Protein AF-X1NN12-F1 (afdb_monomer)

Nearest PDB structures (foldseek):
  4cnz-assembly2_F  TM=5.017E-01  e=9.256E-01  Azospirillum brasilense
  4cnz-assembly2_D  TM=5.147E-01  e=1.661E+00  Azospirillum brasilense
  7o4x-assembly1_A  TM=4.631E-01  e=2.502E+00  Lentilactobacillus hilgardii ATCC 27305
  7obj-assembly1_B  TM=4.602E-01  e=4.490E+00  Synechocystis sp. PCC 6803
  7obj-assembly1_A  TM=4.874E-01  e=8.059E+00  Synechocystis sp. PCC 6803

Secondary structure (DSSP, 8-state):
---EEEE-----S--EEEEE-TTT--EEEEE-STTHHHHHHHHHHHHHHHHHHHHHHHHH-TT-HHHHHHHHH--TT-EEEPPTT-S-SEEEEGGGTEEEE--S---SHHHHHHHHHHHHHSTTGGGGGGEEEEEEEEE--SSS--TT--EEEEEEEESSHHHHHHHHHHHHS-BPPTTT-SSS-B--TTTEESTTS-HHHHHHHHHT--TT-EEE--TTSEEE----SSS-S--EEE-TTS-EEE-S--PPP------

Organism: NCBI:txid412755

Radius of gyration: 28.44 Å; Cα contacts (8 Å, |Δi|>4): 338; chains: 1; bounding box: 86×42×66 Å

Mean predicted aligned error: 17.07 Å

Structure (mmCIF, N/CA/C/O backbone):
data_AF-X1NN12-F1
#
_entry.id   AF-X1NN12-F1
#
loop_
_atom_site.group_PDB
_atom_site.id
_atom_site.type_symbol
_atom_site.label_atom_id
_atom_site.label_alt_id
_atom_site.label_comp_id
_atom_site.label_asym_id
_atom_site.label_entity_id
_atom_site.label_seq_id
_atom_site.pdbx_PDB_ins_code
_atom_site.Cartn_x
_atom_site.Cartn_y
_atom_site.Cartn_z
_atom_site.occupancy
_atom_site.B_iso_or_equiv
_atom_site.auth_seq_id
_atom_site.auth_comp_id
_atom_site.auth_asym_id
_atom_site.auth_atom_id
_atom_site.pdbx_PDB_model_num
ATOM 1 N N . MET A 1 1 ? 10.032 6.389 -15.822 1.00 33.62 1 MET A N 1
ATOM 2 C CA . MET A 1 1 ? 10.208 5.091 -15.128 1.00 33.62 1 MET A CA 1
ATOM 3 C C . MET A 1 1 ? 9.673 5.221 -13.703 1.00 33.62 1 MET A C 1
ATOM 5 O O . MET A 1 1 ? 10.261 5.941 -12.907 1.00 33.62 1 MET A O 1
ATOM 9 N N . VAL A 1 2 ? 8.515 4.620 -13.412 1.00 31.81 2 VAL A N 1
ATOM 10 C CA . VAL A 1 2 ? 7.778 4.825 -12.150 1.00 31.81 2 VAL A CA 1
ATOM 11 C C . VAL A 1 2 ? 8.144 3.738 -11.136 1.00 31.81 2 VAL A C 1
ATOM 13 O O . VAL A 1 2 ? 7.820 2.565 -11.332 1.00 31.81 2 VAL A O 1
ATOM 16 N N . SER A 1 3 ? 8.806 4.129 -10.048 1.00 32.50 3 SER A N 1
ATOM 17 C CA . SER A 1 3 ? 9.039 3.276 -8.874 1.00 32.50 3 SER A CA 1
ATOM 18 C C . SER A 1 3 ? 7.758 3.183 -8.040 1.00 32.50 3 SER A C 1
ATOM 20 O O . SER A 1 3 ? 7.128 4.212 -7.799 1.00 32.50 3 SER A O 1
ATOM 22 N N . ALA A 1 4 ? 7.385 1.981 -7.589 1.00 31.94 4 ALA A N 1
ATOM 23 C CA . ALA A 1 4 ? 6.191 1.742 -6.775 1.00 31.94 4 ALA A CA 1
ATOM 24 C C . ALA A 1 4 ? 6.522 0.918 -5.524 1.00 31.94 4 ALA A C 1
ATOM 26 O O . ALA A 1 4 ? 7.215 -0.092 -5.619 1.00 31.94 4 ALA A O 1
ATOM 27 N N . GLY A 1 5 ? 6.001 1.343 -4.368 1.00 36.94 5 GLY A N 1
ATOM 28 C CA . GLY A 1 5 ? 6.096 0.612 -3.103 1.00 36.94 5 GLY A CA 1
ATOM 29 C C . GLY A 1 5 ? 4.721 0.322 -2.503 1.00 36.94 5 GLY A C 1
ATOM 30 O O . GLY A 1 5 ? 3.791 1.100 -2.713 1.00 36.94 5 GLY A O 1
ATOM 31 N N . TYR A 1 6 ? 4.589 -0.790 -1.775 1.00 34.47 6 TYR A N 1
ATOM 32 C CA . TYR A 1 6 ? 3.365 -1.153 -1.036 1.00 34.47 6 TYR A CA 1
ATOM 33 C C . TYR A 1 6 ? 3.614 -1.132 0.478 1.00 34.47 6 TYR A C 1
ATOM 35 O O . TYR A 1 6 ? 4.759 -1.252 0.885 1.00 34.47 6 TYR A O 1
ATOM 43 N N . MET A 1 7 ? 2.579 -0.973 1.311 1.00 34.44 7 MET A N 1
ATOM 44 C CA . MET A 1 7 ? 2.679 -0.865 2.777 1.00 34.44 7 MET A CA 1
ATOM 45 C C . MET A 1 7 ? 1.623 -1.692 3.556 1.00 34.44 7 MET A C 1
ATOM 47 O O . MET A 1 7 ? 0.436 -1.513 3.290 1.00 34.44 7 MET A O 1
ATOM 51 N N . TYR A 1 8 ? 2.011 -2.559 4.513 1.00 33.53 8 TYR A N 1
ATOM 52 C CA . TYR A 1 8 ? 1.102 -3.334 5.406 1.00 33.53 8 TYR A CA 1
ATOM 53 C C . TYR A 1 8 ? 1.240 -2.930 6.892 1.00 33.53 8 TYR A C 1
ATOM 55 O O . TYR A 1 8 ? 2.363 -2.749 7.350 1.00 33.53 8 TYR A O 1
ATOM 63 N N . TYR A 1 9 ? 0.139 -2.819 7.663 1.00 46.09 9 TYR A N 1
ATOM 64 C CA . TYR A 1 9 ? 0.192 -2.404 9.082 1.00 46.09 9 TYR A CA 1
ATOM 65 C C . TYR A 1 9 ? -0.994 -2.869 9.965 1.00 46.09 9 TYR A C 1
ATOM 67 O O . TYR A 1 9 ? -2.133 -2.933 9.493 1.00 46.09 9 TYR A O 1
ATOM 75 N N . GLN A 1 10 ? -0.741 -3.106 11.266 1.00 32.00 10 GLN A N 1
ATOM 76 C CA . GLN A 1 10 ? -1.744 -3.370 12.316 1.00 32.00 10 GLN A CA 1
ATOM 77 C C . GLN A 1 10 ? -1.362 -2.651 13.643 1.00 32.00 10 GLN A C 1
ATOM 79 O O . GLN A 1 10 ? -0.301 -2.921 14.196 1.00 32.00 10 GLN A O 1
ATOM 84 N N . ASP A 1 11 ? -2.220 -1.735 14.127 1.00 40.38 11 ASP A N 1
ATOM 85 C CA . ASP A 1 11 ? -2.030 -0.860 15.317 1.00 40.38 11 ASP A CA 1
ATOM 86 C C . ASP A 1 11 ? -2.225 -1.626 16.647 1.00 40.38 11 ASP A C 1
ATOM 88 O O . ASP A 1 11 ? -3.145 -2.444 16.754 1.00 40.38 11 ASP A O 1
ATOM 92 N N . LYS A 1 12 ? -1.410 -1.326 17.673 1.00 34.34 12 LYS A N 1
ATOM 93 C CA . LYS A 1 12 ? -1.531 -1.837 19.061 1.00 34.34 12 LYS A CA 1
ATOM 94 C C . LYS A 1 12 ? -1.442 -0.703 20.104 1.00 34.34 12 LYS A C 1
ATOM 96 O O . LYS A 1 12 ? -0.583 -0.716 20.979 1.00 34.34 12 LYS A O 1
ATOM 101 N N . THR A 1 13 ? -2.351 0.266 20.040 1.00 40.88 13 THR A N 1
ATOM 102 C CA . THR A 1 13 ? -2.590 1.260 21.108 1.00 40.88 13 THR A CA 1
ATOM 103 C C . THR A 1 13 ? -4.036 1.155 21.597 1.00 40.88 13 THR A C 1
ATOM 105 O O . THR A 1 13 ? -4.910 0.712 20.850 1.00 40.88 13 THR A O 1
ATOM 108 N N . SER A 1 14 ? -4.319 1.468 22.870 1.00 54.25 14 SER A N 1
ATOM 109 C CA . SER A 1 14 ? -5.686 1.390 23.412 1.00 54.25 14 SER A CA 1
ATOM 110 C C . SER A 1 14 ? -6.540 2.553 22.890 1.00 54.25 14 SER A C 1
ATOM 112 O O . SER A 1 14 ? -6.710 3.590 23.521 1.00 54.25 14 SER A O 1
ATOM 114 N N . ASP A 1 15 ? -7.097 2.364 21.698 1.00 68.19 15 ASP A N 1
ATOM 115 C CA . ASP A 1 15 ? -7.805 3.388 20.922 1.00 68.19 15 ASP A CA 1
ATOM 116 C C . ASP A 1 15 ? -9.181 3.796 21.486 1.00 68.19 15 ASP A C 1
ATOM 118 O O . ASP A 1 15 ? -9.900 4.539 20.823 1.00 68.19 15 ASP A O 1
ATOM 122 N N . LEU A 1 16 ? -9.591 3.321 22.668 1.00 76.75 16 LEU A N 1
ATOM 123 C CA . LEU A 1 16 ? -10.968 3.412 23.171 1.00 76.75 16 LEU A CA 1
ATOM 124 C C . LEU A 1 16 ? -11.112 4.362 24.374 1.00 76.75 16 LEU A C 1
ATOM 126 O O . LEU A 1 16 ? -10.250 4.439 25.244 1.00 76.75 16 LEU A O 1
ATOM 130 N N . THR A 1 17 ? -12.234 5.078 24.437 1.00 85.12 17 THR A N 1
ATOM 131 C CA . THR A 1 17 ? -12.606 6.027 25.494 1.00 85.12 17 THR A CA 1
ATOM 132 C C . THR A 1 17 ? -14.110 5.967 25.767 1.00 85.12 17 THR A C 1
ATOM 134 O O . THR A 1 17 ? -14.897 5.635 24.879 1.00 85.12 17 THR A O 1
ATOM 137 N N . TYR A 1 18 ? -14.521 6.283 26.996 1.00 87.75 18 TYR A N 1
ATOM 138 C CA . TYR A 1 18 ? -15.935 6.353 27.354 1.00 87.75 18 TYR A CA 1
ATOM 139 C C . TYR A 1 18 ? -16.516 7.726 27.018 1.00 87.75 18 TYR A C 1
ATOM 141 O O . TYR A 1 18 ? -15.953 8.756 27.386 1.00 87.75 18 TYR A O 1
ATOM 149 N N . VAL A 1 19 ? -17.669 7.735 26.352 1.00 91.44 19 VAL A N 1
ATOM 150 C CA . VAL A 1 19 ? -18.423 8.945 25.999 1.00 91.44 19 VAL A CA 1
ATOM 151 C C . VAL A 1 19 ? -19.886 8.739 26.380 1.00 91.44 19 VAL A C 1
ATOM 153 O O . VAL A 1 19 ? -20.420 7.650 26.190 1.00 91.44 19 VAL A O 1
ATOM 156 N N . THR A 1 20 ? -20.545 9.764 26.918 1.00 93.19 20 THR A N 1
ATOM 157 C CA . THR A 1 20 ? -21.988 9.728 27.205 1.00 93.19 20 THR A CA 1
ATOM 158 C C . THR A 1 20 ? -22.776 10.080 25.942 1.00 93.19 20 THR A C 1
ATOM 160 O O . THR A 1 20 ? -22.477 11.086 25.293 1.00 93.19 20 THR A O 1
ATOM 163 N N . SER A 1 21 ? -23.762 9.263 25.567 1.00 92.44 21 SER A N 1
ATOM 164 C CA . SER A 1 21 ? -24.634 9.569 24.428 1.00 92.44 21 SER A CA 1
ATOM 165 C C . SER A 1 21 ? -25.625 10.671 24.784 1.00 92.44 21 SER A C 1
ATOM 167 O O . SER A 1 21 ? -26.143 10.719 25.896 1.00 92.44 21 SER A O 1
ATOM 169 N N . ARG A 1 22 ? -25.938 11.525 23.809 1.00 93.00 22 ARG A N 1
ATOM 170 C CA . ARG A 1 22 ? -26.980 12.556 23.918 1.00 93.00 22 ARG A CA 1
ATOM 171 C C . ARG A 1 22 ? -28.396 11.992 23.747 1.00 93.00 22 ARG A C 1
ATOM 173 O O . ARG A 1 22 ? -29.356 12.724 23.949 1.00 93.00 22 ARG A O 1
ATOM 180 N N . ILE A 1 23 ? -28.528 10.732 23.322 1.00 90.56 23 ILE A N 1
ATOM 181 C CA . ILE A 1 23 ? -29.814 10.110 22.972 1.00 90.56 23 ILE A CA 1
ATOM 182 C C . ILE A 1 23 ? -30.422 9.386 24.169 1.00 90.56 23 ILE A C 1
ATOM 184 O O . ILE A 1 23 ? -31.601 9.560 24.457 1.00 90.56 23 ILE A O 1
ATOM 188 N N . ASP A 1 24 ? -29.631 8.567 24.859 1.00 89.06 24 ASP A N 1
ATOM 189 C CA . ASP A 1 24 ? -30.106 7.732 25.966 1.00 89.06 24 ASP A CA 1
ATOM 190 C C . ASP A 1 24 ? -29.339 7.967 27.277 1.00 89.06 24 ASP A C 1
ATOM 192 O O . ASP A 1 24 ? -29.492 7.194 28.223 1.00 89.06 24 ASP A O 1
ATOM 196 N N . ASN A 1 25 ? -28.490 9.003 27.327 1.00 90.56 25 ASN A N 1
ATOM 197 C CA . ASN A 1 25 ? -27.637 9.359 28.467 1.00 90.56 25 ASN A CA 1
ATOM 198 C C . ASN A 1 25 ? -26.765 8.203 29.000 1.00 90.56 25 ASN A C 1
ATOM 200 O O . ASN A 1 25 ? -26.248 8.269 30.116 1.00 90.56 25 ASN A O 1
ATOM 204 N N . THR A 1 26 ? -26.560 7.146 28.206 1.00 86.88 26 THR A N 1
ATOM 205 C CA . THR A 1 26 ? -25.740 5.990 28.581 1.00 86.88 26 THR A CA 1
ATOM 206 C C . THR A 1 26 ? -24.293 6.203 28.135 1.00 86.88 26 THR A C 1
ATOM 208 O O . THR A 1 26 ? -24.021 6.870 27.134 1.00 86.88 26 THR A O 1
ATOM 211 N N . ARG A 1 27 ? -23.332 5.654 28.890 1.00 89.94 27 ARG A N 1
ATOM 212 C CA . ARG A 1 27 ? -21.907 5.692 28.530 1.00 89.94 27 ARG A CA 1
ATOM 213 C C . ARG A 1 27 ? -21.557 4.539 27.597 1.00 89.94 27 ARG A C 1
ATOM 215 O O . ARG A 1 27 ? -21.788 3.386 27.943 1.00 89.94 27 ARG A O 1
ATOM 222 N N . TYR A 1 28 ? -20.920 4.853 26.474 1.00 86.81 28 TYR A N 1
ATOM 223 C CA . TYR A 1 28 ? -20.443 3.877 25.499 1.00 86.81 28 TYR A CA 1
ATOM 224 C C . TYR A 1 28 ? -18.929 3.930 25.364 1.00 86.81 28 TYR A C 1
ATOM 226 O O . TYR A 1 28 ? -18.323 5.002 25.418 1.00 86.81 28 TYR A O 1
ATOM 234 N N . LEU A 1 29 ? -18.326 2.760 25.155 1.00 84.75 29 LEU A N 1
ATOM 235 C CA . LEU A 1 29 ? -16.912 2.637 24.826 1.00 84.75 29 LEU A CA 1
ATOM 236 C C . LEU A 1 29 ? -16.739 2.786 23.309 1.00 84.75 29 LEU A C 1
ATOM 238 O O . LEU A 1 29 ? -17.120 1.898 22.542 1.00 84.75 29 LEU A O 1
ATOM 242 N N . VAL A 1 30 ? -16.173 3.916 22.893 1.00 84.94 30 VAL A N 1
ATOM 243 C CA . VAL A 1 30 ? -15.979 4.311 21.490 1.00 84.94 30 VAL A CA 1
ATOM 244 C C . VAL A 1 30 ? -14.528 4.672 21.232 1.00 84.94 30 VAL A C 1
ATOM 246 O O . VAL A 1 30 ? -13.769 4.971 22.150 1.00 84.94 30 VAL A O 1
ATOM 249 N N . ARG A 1 31 ? -14.108 4.678 19.974 1.00 81.62 31 ARG A N 1
ATOM 250 C CA . ARG A 1 31 ? -12.747 5.073 19.616 1.00 81.62 31 ARG A CA 1
ATOM 251 C C . ARG A 1 31 ? -12.516 6.566 19.868 1.00 81.62 31 ARG A C 1
ATOM 253 O O . ARG A 1 31 ? -13.342 7.396 19.475 1.00 81.62 31 ARG A O 1
ATOM 260 N N . ASN A 1 32 ? -11.369 6.914 20.451 1.00 84.06 32 ASN A N 1
ATOM 261 C CA . ASN A 1 32 ? -10.981 8.279 20.818 1.00 84.06 32 ASN A CA 1
ATOM 262 C C . ASN A 1 32 ? -10.554 9.130 19.602 1.00 84.06 32 ASN A C 1
ATOM 264 O O . ASN A 1 32 ? -9.393 9.515 19.469 1.00 84.06 32 ASN A O 1
ATOM 268 N N . LEU A 1 33 ? -11.508 9.418 18.716 1.00 81.25 33 LEU A N 1
ATOM 269 C CA . LEU A 1 33 ? -11.367 10.293 17.546 1.00 81.25 33 LEU A CA 1
ATOM 270 C C . LEU A 1 33 ? -12.212 11.575 17.710 1.00 81.25 33 LEU A C 1
ATOM 272 O O . LEU A 1 33 ? -13.074 11.620 18.593 1.00 81.25 33 LEU A O 1
ATOM 276 N N . PRO A 1 34 ? -12.001 12.627 16.894 1.00 82.00 34 PRO A N 1
ATOM 277 C CA . PRO A 1 34 ? -12.766 13.878 16.988 1.00 82.00 34 PRO A CA 1
ATOM 278 C C . PRO A 1 34 ? -14.290 13.696 16.874 1.00 82.00 34 PRO A C 1
ATOM 280 O O . PRO A 1 34 ? -15.051 14.396 17.534 1.00 82.00 34 PRO A O 1
ATOM 283 N N . ASP A 1 35 ? -14.740 12.705 16.106 1.00 82.50 35 ASP A N 1
ATOM 284 C CA . ASP A 1 35 ? -16.143 12.344 15.885 1.00 82.50 35 ASP A CA 1
ATOM 285 C C . ASP A 1 35 ? -16.688 11.330 16.918 1.00 82.50 35 ASP A C 1
ATOM 287 O O . ASP A 1 35 ? -17.760 10.756 16.724 1.00 82.50 35 ASP A O 1
ATOM 291 N N . LYS A 1 36 ? -15.977 11.082 18.032 1.00 88.12 36 LYS A N 1
ATOM 292 C CA . LYS A 1 36 ? -16.371 10.122 19.091 1.00 88.12 36 LYS A CA 1
ATOM 293 C C . LYS A 1 36 ? -17.793 10.307 19.617 1.00 88.12 36 LYS A C 1
ATOM 295 O O . LYS A 1 36 ? -18.430 9.330 19.998 1.00 88.12 36 LYS A O 1
ATOM 300 N N . GLN A 1 37 ? -18.308 11.533 19.604 1.00 89.75 37 GLN A N 1
ATOM 301 C CA . GLN A 1 37 ? -19.679 11.801 20.018 1.00 89.75 37 GLN A CA 1
ATOM 302 C C . GLN A 1 37 ? -20.708 11.259 19.018 1.00 89.75 37 GLN A C 1
ATOM 304 O O . GLN A 1 37 ? -21.675 10.629 19.431 1.00 89.75 37 GLN A O 1
ATOM 309 N N . ASN A 1 38 ? -20.467 11.425 17.714 1.00 86.31 38 ASN A N 1
ATOM 310 C CA . ASN A 1 38 ? -21.347 10.897 16.670 1.00 86.31 38 ASN A CA 1
ATOM 311 C C . ASN A 1 38 ? -21.355 9.362 16.682 1.00 86.31 38 ASN A C 1
ATOM 313 O O . ASN A 1 38 ? -22.410 8.750 16.542 1.00 86.31 38 ASN A O 1
ATOM 317 N N . ALA A 1 39 ? -20.193 8.738 16.904 1.00 85.62 39 ALA A N 1
ATOM 318 C CA . ALA A 1 39 ? -20.084 7.287 17.059 1.00 85.62 39 ALA A CA 1
ATOM 319 C C . ALA A 1 39 ? -20.851 6.777 18.293 1.00 85.62 39 ALA A C 1
ATOM 321 O O . ALA A 1 39 ? -21.565 5.779 18.207 1.00 85.62 39 ALA A O 1
ATOM 322 N N . CYS A 1 40 ? -20.752 7.493 19.417 1.00 90.56 40 CYS A N 1
ATOM 323 C CA . CYS A 1 40 ? -21.496 7.202 20.644 1.00 90.56 40 CYS A CA 1
ATOM 324 C C . CYS A 1 40 ? -23.015 7.262 20.415 1.00 90.56 40 CYS A C 1
ATOM 326 O O . CYS A 1 40 ? -23.738 6.318 20.728 1.00 90.56 40 CYS A O 1
ATOM 328 N N . ASP A 1 41 ? -23.490 8.329 19.773 1.00 90.31 41 ASP A N 1
ATOM 329 C CA . ASP A 1 41 ? -24.907 8.495 19.447 1.00 90.31 41 ASP A CA 1
ATOM 330 C C . ASP A 1 41 ? -25.390 7.452 18.419 1.00 90.31 41 ASP A C 1
ATOM 332 O O . ASP A 1 41 ? -26.530 6.991 18.474 1.00 90.31 41 ASP A O 1
ATOM 336 N N . MET A 1 42 ? -24.521 7.001 17.511 1.00 86.94 42 MET A N 1
ATOM 337 C CA . MET A 1 42 ? -24.842 5.914 16.583 1.00 86.94 42 MET A CA 1
ATOM 338 C C . MET A 1 42 ? -24.998 4.563 17.297 1.00 86.94 42 MET A C 1
ATOM 340 O O . MET A 1 42 ? -25.932 3.825 16.981 1.00 86.94 42 MET A O 1
ATOM 344 N N . LEU A 1 43 ? -24.155 4.252 18.291 1.00 85.75 43 LEU A N 1
ATOM 345 C CA . LEU A 1 43 ? -24.323 3.054 19.127 1.00 85.75 43 LEU A CA 1
ATOM 346 C C . LEU A 1 43 ? -25.639 3.075 19.903 1.00 85.75 43 LEU A C 1
ATOM 348 O O . LEU A 1 43 ? -26.334 2.060 19.935 1.00 85.75 43 LEU A O 1
ATOM 352 N N . ALA A 1 44 ? -26.014 4.227 20.462 1.00 90.00 44 ALA A N 1
ATOM 353 C CA . ALA A 1 44 ? -27.284 4.379 21.165 1.00 90.00 44 ALA A CA 1
ATOM 354 C C . ALA A 1 44 ? -28.491 4.098 20.249 1.00 90.00 44 ALA A C 1
ATOM 356 O O . ALA A 1 44 ? -29.403 3.363 20.632 1.00 90.00 44 ALA A O 1
ATOM 357 N N . LYS A 1 45 ? -28.471 4.589 19.000 1.00 89.62 45 LYS A N 1
ATOM 358 C CA . LYS A 1 45 ? -29.513 4.271 18.001 1.00 89.62 45 LYS A CA 1
ATOM 359 C C . LYS A 1 45 ? -29.556 2.783 17.659 1.00 89.62 45 LYS A C 1
ATOM 361 O O . LYS A 1 45 ? -30.634 2.196 17.598 1.00 89.62 45 LYS A O 1
ATOM 366 N N . ILE A 1 46 ? -28.395 2.156 17.453 1.00 82.44 46 ILE A N 1
ATOM 367 C CA . ILE A 1 46 ? -28.311 0.717 17.153 1.00 82.44 46 ILE A CA 1
ATOM 368 C C . ILE A 1 46 ? -28.895 -0.103 18.308 1.00 82.44 46 ILE A C 1
ATOM 370 O O . ILE A 1 46 ? -29.695 -1.006 18.069 1.00 82.44 46 ILE A O 1
ATOM 374 N N . LYS A 1 47 ? -28.559 0.244 19.554 1.00 86.62 47 LYS A N 1
ATOM 375 C CA . LYS A 1 47 ? -29.112 -0.390 20.756 1.00 86.62 47 LYS A CA 1
ATOM 376 C C . LYS A 1 47 ? -30.637 -0.291 20.798 1.00 86.62 47 LYS A C 1
ATOM 378 O O . LYS A 1 47 ? -31.299 -1.307 20.998 1.00 86.62 47 LYS A O 1
ATOM 383 N N . GLN A 1 48 ? -31.200 0.898 20.574 1.00 90.06 48 GLN A N 1
ATOM 384 C CA . GLN A 1 48 ? -32.656 1.091 20.538 1.00 90.06 48 GLN A CA 1
ATOM 385 C C . GLN A 1 48 ? -33.314 0.211 19.466 1.00 90.06 48 GLN A C 1
ATOM 387 O O . GLN A 1 48 ? -34.277 -0.497 19.759 1.00 90.06 48 GLN A O 1
ATOM 392 N N . ASN A 1 49 ? -32.746 0.172 18.258 1.00 87.56 49 ASN A N 1
ATOM 393 C CA . ASN A 1 49 ? -33.254 -0.664 17.170 1.00 87.56 49 ASN A CA 1
ATOM 394 C C . ASN A 1 49 ? -33.191 -2.162 17.502 1.00 87.56 49 ASN A C 1
ATOM 396 O O . ASN A 1 49 ? -34.130 -2.897 17.201 1.00 87.56 49 ASN A O 1
ATOM 400 N N . MET A 1 50 ? -32.118 -2.624 18.151 1.00 82.00 50 MET A N 1
ATOM 401 C CA . MET A 1 50 ? -31.993 -4.022 18.573 1.00 82.00 50 MET A CA 1
ATOM 402 C C . MET A 1 50 ? -33.018 -4.402 19.648 1.00 82.00 50 MET A C 1
ATOM 404 O O . MET A 1 50 ? -33.580 -5.494 19.588 1.00 82.00 50 MET A O 1
ATOM 408 N N . ILE A 1 51 ? -33.309 -3.506 20.596 1.00 87.25 51 ILE A N 1
ATOM 409 C CA . ILE A 1 51 ? -34.355 -3.720 21.609 1.00 87.25 51 ILE A CA 1
ATOM 410 C C . ILE A 1 51 ? -35.729 -3.832 20.940 1.00 87.25 51 ILE A C 1
ATOM 412 O O . ILE A 1 51 ? -36.482 -4.760 21.233 1.00 87.25 51 ILE A O 1
ATOM 416 N N . ILE A 1 52 ? -36.042 -2.921 20.013 1.00 89.06 52 ILE A N 1
ATOM 417 C CA . ILE A 1 52 ? -37.303 -2.941 19.258 1.00 89.06 52 ILE A CA 1
ATOM 418 C C . ILE A 1 52 ? -37.444 -4.259 18.490 1.00 89.06 52 ILE A C 1
ATOM 420 O O . ILE A 1 52 ? -38.487 -4.907 18.572 1.00 89.06 52 ILE A O 1
ATOM 424 N N . LEU A 1 53 ? -36.385 -4.689 17.799 1.00 85.44 53 LEU A N 1
ATOM 425 C CA . LEU A 1 53 ? -36.367 -5.950 17.061 1.00 85.44 53 LEU A CA 1
ATOM 426 C C . LEU A 1 53 ? -36.581 -7.158 17.983 1.00 85.44 53 LEU A C 1
ATOM 428 O O . LEU A 1 53 ? -37.402 -8.019 17.677 1.00 85.44 53 LEU A O 1
ATOM 432 N N . CYS A 1 54 ? -35.881 -7.216 19.119 1.00 86.31 54 CYS A N 1
ATOM 433 C CA . CYS A 1 54 ? -36.011 -8.311 20.081 1.00 86.31 54 CYS A CA 1
ATOM 434 C C . CYS A 1 54 ? -37.444 -8.402 20.632 1.00 86.31 54 CYS A C 1
ATOM 436 O O . CYS A 1 54 ? -38.045 -9.476 20.635 1.00 86.31 54 CYS A O 1
ATOM 438 N N . ASN A 1 55 ? -38.036 -7.262 20.997 1.00 88.62 55 ASN A N 1
ATOM 439 C CA . ASN A 1 55 ? -39.421 -7.191 21.463 1.00 88.62 55 ASN A CA 1
ATOM 440 C C . ASN A 1 55 ? -40.421 -7.618 20.381 1.00 88.62 55 ASN A C 1
ATOM 442 O O . ASN A 1 55 ? -41.387 -8.325 20.671 1.00 88.62 55 ASN A O 1
ATOM 446 N N . HIS A 1 56 ? -40.186 -7.220 19.129 1.00 92.56 56 HIS A N 1
ATOM 447 C CA . HIS A 1 56 ? -41.022 -7.629 18.007 1.00 92.56 56 HIS A CA 1
ATOM 448 C C . HIS A 1 56 ? -40.960 -9.146 17.777 1.00 92.56 56 HIS A C 1
ATOM 450 O O . HIS A 1 56 ? -41.998 -9.787 17.614 1.00 92.56 56 HIS A O 1
ATOM 456 N N . LEU A 1 57 ? -39.763 -9.740 17.812 1.00 87.12 57 LEU A N 1
ATOM 457 C CA . LEU A 1 57 ? -39.582 -11.187 17.661 1.00 87.12 57 LEU A CA 1
ATOM 458 C C . LEU A 1 57 ? -40.246 -11.963 18.801 1.00 87.12 57 LEU A C 1
ATOM 460 O O . LEU A 1 57 ? -40.946 -12.932 18.529 1.00 87.12 57 LEU A O 1
ATOM 464 N N . LEU A 1 58 ? -40.110 -11.496 20.045 1.00 89.44 58 LEU A N 1
ATOM 465 C CA . LEU A 1 58 ? -40.759 -12.104 21.211 1.00 89.44 58 LEU A CA 1
ATOM 466 C C . LEU A 1 58 ? -42.283 -12.088 21.122 1.00 89.44 58 LEU A C 1
ATOM 468 O O . LEU A 1 58 ? -42.937 -13.035 21.549 1.00 89.44 58 LEU A O 1
ATOM 472 N N . LYS A 1 59 ? -42.851 -11.018 20.561 1.00 92.00 59 LYS A N 1
ATOM 473 C CA . LYS A 1 59 ? -44.296 -10.909 20.353 1.00 92.00 59 LYS A CA 1
ATOM 474 C C . LYS A 1 59 ? -44.784 -11.790 19.200 1.00 92.00 59 LYS A C 1
ATOM 476 O O . LYS A 1 59 ? -45.882 -12.326 19.277 1.00 92.00 59 LYS A O 1
ATOM 481 N N . THR A 1 60 ? -43.988 -11.911 18.138 1.00 93.19 60 THR A N 1
ATOM 482 C CA . THR A 1 60 ? -44.370 -12.629 16.910 1.00 93.19 60 THR A CA 1
ATOM 483 C C . THR A 1 60 ? -44.188 -14.142 17.049 1.00 93.19 60 THR A C 1
ATOM 485 O O . THR A 1 60 ? -45.020 -14.903 16.567 1.00 93.19 60 THR A O 1
ATOM 488 N N . TYR A 1 61 ? -43.131 -14.578 17.739 1.00 91.62 61 TYR A N 1
ATOM 489 C CA . TYR A 1 61 ? -42.757 -15.987 17.897 1.00 91.62 61 TYR A CA 1
ATOM 490 C C . TYR A 1 61 ? -42.492 -16.333 19.376 1.00 91.62 61 TYR A C 1
ATOM 492 O O . TYR A 1 61 ? -41.367 -16.674 19.746 1.00 91.62 61 TYR A O 1
ATOM 500 N N . PRO A 1 62 ? -43.511 -16.248 20.253 1.00 87.00 62 PRO A N 1
ATOM 501 C CA . PRO A 1 62 ? -43.338 -16.415 21.699 1.00 87.00 62 PRO A CA 1
ATOM 502 C C . PRO A 1 62 ? -42.940 -17.837 22.125 1.00 87.00 62 PRO A C 1
ATOM 504 O O . PRO A 1 62 ? -42.381 -18.011 23.204 1.00 87.00 62 PRO A O 1
ATOM 507 N N . SER A 1 63 ? -43.222 -18.848 21.299 1.00 89.06 63 SER A N 1
ATOM 508 C CA . SER A 1 63 ? -42.936 -20.262 21.588 1.00 89.06 63 SER A CA 1
ATOM 509 C C . SER A 1 63 ? -41.671 -20.789 20.902 1.00 89.06 63 SER A C 1
ATOM 511 O O . SER A 1 63 ? -41.353 -21.966 21.049 1.00 89.06 63 SER A O 1
ATOM 513 N N . ASP A 1 64 ? -40.956 -19.954 20.139 1.00 90.88 64 ASP A N 1
ATOM 514 C CA . ASP A 1 64 ? -39.727 -20.365 19.458 1.00 90.88 64 ASP A CA 1
ATOM 515 C C . ASP A 1 64 ? -38.543 -20.342 20.436 1.00 90.88 64 ASP A C 1
ATOM 517 O O . ASP A 1 64 ? -38.164 -19.299 20.982 1.00 90.88 64 ASP A O 1
ATOM 521 N N . GLU A 1 65 ? -37.924 -21.505 20.631 1.00 90.31 65 GLU A N 1
ATOM 522 C CA . GLU A 1 65 ? -36.775 -21.692 21.517 1.00 90.31 65 GLU A CA 1
ATOM 523 C C . GLU A 1 65 ? -35.589 -20.778 21.147 1.00 90.31 65 GLU A C 1
ATOM 525 O O . GLU A 1 65 ? -34.832 -20.338 22.017 1.00 90.31 65 GLU A O 1
ATOM 530 N N . ASN A 1 66 ? -35.424 -20.429 19.866 1.00 84.88 66 ASN A N 1
ATOM 531 C CA . ASN A 1 66 ? -34.371 -19.522 19.414 1.00 84.88 66 ASN A CA 1
ATOM 532 C C . ASN A 1 66 ? -34.621 -18.080 19.864 1.00 84.88 66 ASN A C 1
ATOM 534 O O . ASN A 1 66 ? -33.662 -17.373 20.188 1.00 84.88 66 ASN A O 1
ATOM 538 N N . VAL A 1 67 ? -35.884 -17.651 19.899 1.00 86.38 67 VAL A N 1
ATOM 539 C CA . VAL A 1 67 ? -36.280 -16.305 20.335 1.00 86.38 67 VAL A CA 1
ATOM 540 C C . VAL A 1 67 ? -36.193 -16.193 21.854 1.00 86.38 67 VAL A C 1
ATOM 542 O O . VAL A 1 67 ? -35.670 -15.201 22.367 1.00 86.38 67 VAL A O 1
ATOM 545 N N . ASP A 1 68 ? -36.580 -17.241 22.582 1.00 85.75 68 ASP A N 1
ATOM 546 C CA . ASP A 1 68 ? -36.345 -17.308 24.026 1.00 85.75 68 ASP A CA 1
ATOM 547 C C . ASP A 1 68 ? -34.841 -17.291 24.360 1.00 85.75 68 ASP A C 1
ATOM 549 O O . ASP A 1 68 ? -34.376 -16.530 25.216 1.00 85.75 68 ASP A O 1
ATOM 553 N N . ARG A 1 69 ? -34.031 -18.056 23.616 1.00 83.62 69 ARG A N 1
ATOM 554 C CA . ARG A 1 69 ? -32.568 -18.040 23.754 1.00 83.62 69 ARG A CA 1
ATOM 555 C C . ARG A 1 69 ? -31.974 -16.664 23.450 1.00 83.62 69 ARG A C 1
ATOM 557 O O . ARG A 1 69 ? -31.031 -16.262 24.132 1.00 83.62 69 ARG A O 1
ATOM 564 N N . LEU A 1 70 ? -32.503 -15.950 22.455 1.00 80.81 70 LEU A N 1
ATOM 565 C CA . LEU A 1 70 ? -32.097 -14.580 22.140 1.00 80.81 70 LEU A CA 1
ATOM 566 C C . LEU A 1 70 ? -32.393 -13.646 23.317 1.00 80.81 70 LEU A C 1
ATOM 568 O O . LEU A 1 70 ? -31.486 -12.950 23.759 1.00 80.81 70 LEU A O 1
ATOM 572 N N . LYS A 1 71 ? -33.606 -13.687 23.881 1.00 83.81 71 LYS A N 1
ATOM 573 C CA . LYS A 1 71 ? -33.980 -12.882 25.055 1.00 83.81 71 LYS A CA 1
ATOM 574 C C . LYS A 1 71 ? -33.068 -13.138 26.251 1.00 83.81 71 LYS A C 1
ATOM 576 O O . LYS A 1 71 ? -32.660 -12.193 26.915 1.00 83.81 71 LYS A O 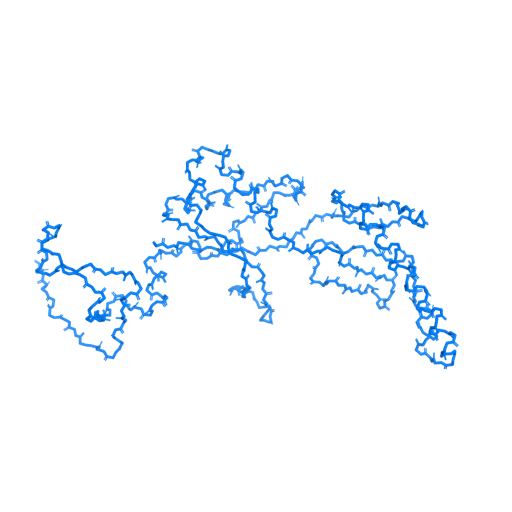1
ATOM 581 N N . ARG A 1 72 ? -32.733 -14.403 26.521 1.00 82.50 72 ARG A N 1
ATOM 582 C CA . ARG A 1 72 ? -31.867 -14.773 27.652 1.00 82.50 72 ARG A CA 1
ATOM 583 C C . ARG A 1 72 ? -30.411 -14.341 27.480 1.00 82.50 72 ARG A C 1
ATOM 585 O O . ARG A 1 72 ? -29.730 -14.160 28.482 1.00 82.50 72 ARG A O 1
ATOM 592 N N . LYS A 1 73 ? -29.916 -14.227 26.242 1.00 78.25 73 LYS A N 1
ATOM 593 C CA . LYS A 1 73 ? -28.495 -13.949 25.956 1.00 78.25 73 LYS A CA 1
ATOM 594 C C . LYS A 1 73 ? -28.204 -12.537 25.460 1.00 78.25 73 LYS A C 1
ATOM 596 O O . LYS A 1 73 ? -27.045 -12.139 25.454 1.00 78.25 73 LYS A O 1
ATOM 601 N N . PHE A 1 74 ? -29.210 -11.810 24.990 1.00 80.19 74 PHE A N 1
ATOM 602 C CA . PHE A 1 74 ? -29.029 -10.467 24.465 1.00 80.19 74 PHE A CA 1
ATOM 603 C C . PHE A 1 74 ? -28.973 -9.449 25.605 1.00 80.19 74 PHE A C 1
ATOM 605 O O . PHE A 1 74 ? -29.996 -9.125 26.204 1.00 80.19 74 PHE A O 1
ATOM 612 N N . ASP A 1 75 ? -27.780 -8.916 25.863 1.00 79.25 75 ASP A N 1
ATOM 613 C CA . ASP A 1 75 ? -27.584 -7.784 26.764 1.00 79.25 75 ASP A CA 1
ATOM 614 C C . ASP A 1 75 ? -27.323 -6.491 25.957 1.00 79.25 75 ASP A C 1
ATOM 616 O O . ASP A 1 75 ? -26.237 -6.317 25.390 1.00 79.25 75 ASP A O 1
ATOM 620 N N . PRO A 1 76 ? -28.286 -5.549 25.902 1.00 77.38 76 PRO A N 1
ATOM 621 C CA . PRO A 1 76 ? -28.128 -4.288 25.181 1.00 77.38 76 PRO A CA 1
ATOM 622 C C . PRO A 1 76 ? -27.130 -3.319 25.838 1.00 77.38 76 PRO A C 1
ATOM 624 O O . PRO A 1 76 ? -26.810 -2.288 25.243 1.00 77.38 76 PRO A O 1
ATOM 627 N N . SER A 1 77 ? -26.655 -3.594 27.057 1.00 74.44 77 SER A N 1
ATOM 628 C CA . SER A 1 77 ? -25.646 -2.777 27.742 1.00 74.44 77 SER A CA 1
ATOM 629 C C . SER A 1 77 ? -24.216 -3.085 27.283 1.00 74.44 77 SER A C 1
ATOM 631 O O . SER A 1 77 ? -23.329 -2.244 27.424 1.00 74.44 77 SER A O 1
ATOM 633 N N . GLN A 1 78 ? -23.991 -4.252 26.672 1.00 76.19 78 GLN A N 1
ATOM 634 C CA . GLN A 1 78 ? -22.667 -4.750 26.295 1.00 76.19 78 GLN A CA 1
ATOM 635 C C . GLN A 1 78 ? -22.362 -4.524 24.809 1.00 76.19 78 GLN A C 1
ATOM 637 O O . GLN A 1 78 ? -21.909 -5.428 24.107 1.00 76.19 78 GLN A O 1
ATOM 642 N N . ILE A 1 79 ? -22.606 -3.309 24.308 1.00 77.69 79 ILE A N 1
ATOM 643 C CA . ILE A 1 79 ? -22.320 -2.926 22.916 1.00 77.69 79 ILE A CA 1
ATOM 644 C C . ILE A 1 79 ? -21.190 -1.896 22.891 1.00 77.69 79 ILE A C 1
ATOM 646 O O . ILE A 1 79 ? -21.295 -0.825 23.489 1.00 77.69 79 ILE A O 1
ATOM 650 N N . THR A 1 80 ? -20.103 -2.202 22.182 1.00 80.94 80 THR A N 1
ATOM 651 C CA . THR A 1 80 ? -18.918 -1.330 22.115 1.00 80.94 80 THR A CA 1
ATOM 652 C C . THR A 1 80 ? -18.353 -1.212 20.708 1.00 80.94 80 THR A C 1
ATOM 654 O O . THR A 1 80 ? -18.527 -2.106 19.880 1.00 8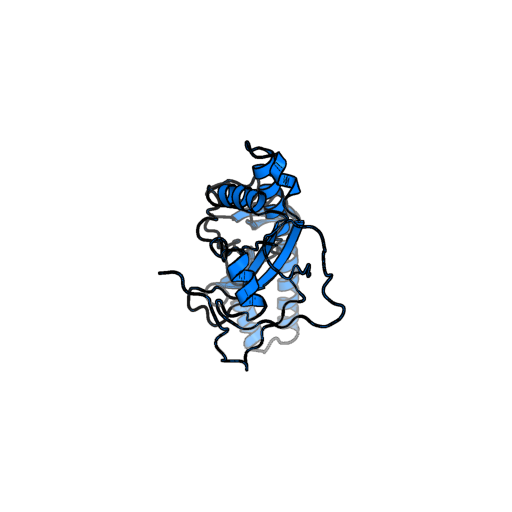0.94 80 THR A O 1
ATOM 657 N N . GLU A 1 81 ? -17.602 -0.143 20.448 1.00 80.12 81 GLU A N 1
ATOM 658 C CA . GLU A 1 81 ? -16.851 -0.017 19.200 1.00 80.12 81 GLU A CA 1
ATOM 659 C C . GLU A 1 81 ? -15.592 -0.906 19.209 1.00 80.12 81 GLU A C 1
ATOM 661 O O . GLU A 1 81 ? -14.925 -1.068 20.232 1.00 80.12 81 GLU A O 1
ATOM 666 N N . THR A 1 82 ? -15.254 -1.487 18.058 1.00 72.25 82 THR A N 1
ATOM 667 C CA . THR A 1 82 ? -14.042 -2.300 17.866 1.00 72.25 82 THR A CA 1
ATOM 668 C C . THR A 1 82 ? -12.788 -1.424 17.873 1.00 72.25 82 THR A C 1
ATOM 670 O O . THR A 1 82 ? -12.805 -0.303 17.362 1.00 72.25 82 THR A O 1
ATOM 673 N N . SER A 1 83 ? -11.658 -1.922 18.375 1.00 67.94 83 SER A N 1
ATOM 674 C CA . SER A 1 83 ? -10.376 -1.209 18.248 1.00 67.94 83 SER A CA 1
ATOM 675 C C . SER A 1 83 ? -9.881 -1.198 16.789 1.00 67.94 83 SER A C 1
ATOM 677 O O . SER A 1 83 ? -10.318 -2.002 15.963 1.00 67.94 83 SER A O 1
ATOM 679 N N . ARG A 1 84 ? -8.997 -0.270 16.402 1.00 59.97 84 ARG A N 1
ATOM 680 C CA . ARG A 1 84 ? -8.540 -0.112 15.004 1.00 59.97 84 ARG A CA 1
ATOM 681 C C . ARG A 1 84 ? -7.789 -1.342 14.475 1.00 59.97 84 ARG A C 1
ATOM 683 O O . ARG A 1 84 ? -7.824 -1.622 13.268 1.00 59.97 84 ARG A O 1
ATOM 690 N N . GLY A 1 85 ? -7.157 -2.083 15.387 1.00 54.56 85 GLY A N 1
ATOM 691 C CA . GLY A 1 85 ? -6.362 -3.280 15.116 1.00 54.56 85 GLY A CA 1
ATOM 692 C C . GLY A 1 85 ? -7.159 -4.564 14.859 1.00 54.56 85 GLY A C 1
ATOM 693 O O . GLY A 1 85 ? -6.571 -5.553 14.421 1.00 54.56 85 GLY A O 1
ATOM 694 N N . GLU A 1 86 ? -8.473 -4.595 15.084 1.00 55.19 86 GLU A N 1
ATOM 695 C CA . GLU A 1 86 ? -9.238 -5.843 14.975 1.00 55.19 86 GLU A CA 1
ATOM 696 C C . GLU A 1 86 ? -9.553 -6.205 13.511 1.00 55.19 86 GLU A C 1
ATOM 698 O O . GLU A 1 86 ? -9.759 -5.349 12.640 1.00 55.19 86 GLU A O 1
ATOM 703 N N . LYS A 1 87 ? -9.478 -7.509 13.198 1.00 52.84 87 LYS A N 1
ATOM 704 C CA . LYS A 1 87 ? -9.638 -8.028 11.825 1.00 52.84 87 LYS A CA 1
ATOM 705 C C . LYS A 1 87 ? -11.099 -8.030 11.372 1.00 52.84 87 LYS A C 1
ATOM 707 O O . LYS A 1 87 ? -11.336 -7.901 10.173 1.00 52.84 87 LYS A O 1
ATOM 712 N N . ASN A 1 88 ? -12.030 -8.191 12.309 1.00 50.94 88 ASN A N 1
ATOM 713 C CA . ASN A 1 88 ? -13.454 -8.341 12.039 1.00 50.94 88 ASN A CA 1
ATOM 714 C C . ASN A 1 88 ? -14.164 -6.997 12.193 1.00 50.94 88 ASN A C 1
ATOM 716 O O . ASN A 1 88 ? -13.897 -6.246 13.126 1.00 50.94 88 ASN A O 1
ATOM 720 N N . THR A 1 89 ? -15.079 -6.708 11.272 1.00 53.62 89 THR A N 1
ATOM 721 C CA . THR A 1 89 ? -15.904 -5.492 11.286 1.00 53.62 89 THR A CA 1
ATOM 722 C C . THR A 1 89 ? -16.987 -5.543 12.356 1.00 53.62 89 THR A C 1
ATOM 724 O O . THR A 1 89 ? -17.480 -4.511 12.787 1.00 53.62 89 THR A O 1
ATOM 727 N N . SER A 1 90 ? -17.365 -6.731 12.800 1.00 64.12 90 SER A N 1
ATOM 728 C CA . SER A 1 90 ? -18.210 -6.939 13.964 1.00 64.12 90 SER A CA 1
ATOM 729 C C . SER A 1 90 ? -18.030 -8.370 14.444 1.00 64.12 90 SER A C 1
ATOM 731 O O . SER A 1 90 ? -17.777 -9.269 13.641 1.00 64.12 90 SER A O 1
ATOM 733 N N . TYR A 1 91 ? -18.094 -8.587 15.751 1.00 65.38 91 TYR A N 1
ATOM 734 C CA . TYR A 1 91 ? -18.073 -9.928 16.328 1.00 65.38 91 TYR A CA 1
ATOM 735 C C . TYR A 1 91 ? -18.605 -9.902 17.759 1.00 65.38 91 TYR A C 1
ATOM 737 O O . TYR A 1 91 ? -18.724 -8.845 18.381 1.00 65.38 91 TYR A O 1
ATOM 745 N N . THR A 1 92 ? -18.939 -11.080 18.273 1.00 58.00 92 THR A N 1
ATOM 746 C CA . THR A 1 92 ? -19.375 -11.261 19.654 1.00 58.00 92 THR A CA 1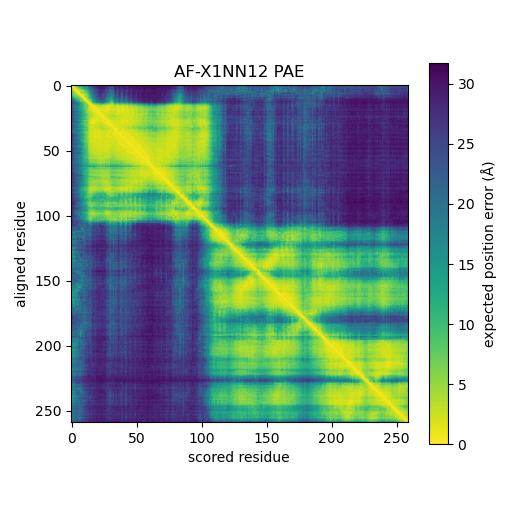
ATOM 747 C C . THR A 1 92 ? -18.264 -11.898 20.479 1.00 58.00 92 THR A C 1
ATOM 749 O O . THR A 1 92 ? -17.619 -12.854 20.048 1.00 58.00 92 THR A O 1
ATOM 752 N N . ILE A 1 93 ? -18.024 -11.364 21.673 1.00 63.78 93 ILE A N 1
ATOM 753 C CA . ILE A 1 93 ? -17.134 -11.973 22.663 1.00 63.78 93 ILE A CA 1
ATOM 754 C C . ILE A 1 93 ? -17.962 -12.971 23.475 1.00 63.78 93 ILE A C 1
ATOM 756 O O . ILE A 1 93 ? -19.118 -12.698 23.803 1.00 63.78 93 ILE A O 1
ATOM 760 N N . ASN A 1 94 ? -17.389 -14.152 23.728 1.00 60.16 94 ASN A N 1
ATOM 761 C CA . ASN A 1 94 ? -17.992 -15.226 24.525 1.00 60.16 94 ASN A CA 1
ATOM 762 C C . ASN A 1 94 ? -19.438 -15.579 24.129 1.00 60.16 94 ASN A C 1
ATOM 764 O O . ASN A 1 94 ? -20.340 -15.616 24.958 1.00 60.16 94 ASN A O 1
ATOM 768 N N . LYS A 1 95 ? -19.682 -15.862 22.842 1.00 63.28 95 LYS A N 1
ATOM 769 C CA . LYS A 1 95 ? -20.991 -16.348 22.349 1.00 63.28 95 LYS A CA 1
ATOM 770 C C . LYS A 1 95 ? -22.188 -15.447 22.731 1.00 63.28 95 LYS A C 1
ATOM 772 O O . LYS A 1 95 ? -23.287 -15.963 22.939 1.00 63.28 95 LYS A O 1
ATOM 777 N N . GLY A 1 96 ? -21.988 -14.128 22.774 1.00 55.94 96 GLY A N 1
ATOM 778 C CA . GLY A 1 96 ? -23.070 -13.141 22.901 1.00 55.94 96 GLY A CA 1
ATOM 779 C C . GLY A 1 96 ? -22.980 -12.214 24.111 1.00 55.94 96 GLY A C 1
ATOM 780 O O . GLY A 1 96 ? -23.748 -11.265 24.161 1.00 55.94 96 GLY A O 1
ATOM 781 N N . GLU A 1 97 ? -22.034 -12.432 25.029 1.00 60.34 97 GLU A N 1
ATOM 782 C CA . GLU A 1 97 ? -21.875 -11.590 26.228 1.00 60.34 97 GLU A CA 1
ATOM 783 C C . GLU A 1 97 ? -21.517 -10.140 25.903 1.00 60.34 97 GLU A C 1
ATOM 785 O O . GLU A 1 97 ? -21.906 -9.235 26.628 1.00 60.34 97 GLU A O 1
ATOM 790 N N . LYS A 1 98 ? -20.779 -9.902 24.815 1.00 66.00 98 LYS A N 1
ATOM 791 C CA . LYS A 1 98 ? -20.457 -8.548 24.362 1.00 66.00 98 LYS A CA 1
ATOM 792 C C . LYS A 1 98 ? -20.467 -8.462 22.850 1.00 66.00 98 LYS A C 1
ATOM 794 O O . LYS A 1 98 ? -19.871 -9.297 22.173 1.00 66.00 98 LYS A O 1
ATOM 799 N N . ILE A 1 99 ? -21.119 -7.436 22.321 1.00 68.31 99 ILE A N 1
ATOM 800 C CA . ILE A 1 99 ? -21.215 -7.148 20.894 1.00 68.31 99 ILE A CA 1
ATOM 801 C C . ILE A 1 99 ? -20.219 -6.038 20.564 1.00 68.31 99 ILE A C 1
ATOM 803 O O . ILE A 1 99 ? -20.267 -4.940 21.119 1.00 68.31 99 ILE A O 1
ATOM 807 N N . VAL A 1 100 ? -19.312 -6.324 19.637 1.00 64.38 100 VAL A N 1
ATOM 808 C CA . VAL A 1 100 ? -18.285 -5.389 19.184 1.00 64.38 100 VAL A CA 1
ATOM 809 C C . VAL A 1 100 ? -18.578 -4.995 17.738 1.00 64.38 100 VAL A C 1
ATOM 811 O O . VAL A 1 100 ? -18.705 -5.865 16.877 1.00 64.38 100 VAL A O 1
ATOM 814 N N . LEU A 1 101 ? -18.703 -3.692 17.463 1.00 54.59 101 LEU A N 1
ATOM 815 C CA . LEU A 1 101 ? -19.092 -3.144 16.155 1.00 54.59 101 LEU A CA 1
ATOM 816 C C . LEU A 1 101 ? -18.034 -2.176 15.602 1.00 54.59 101 LEU A C 1
ATOM 818 O O . LEU A 1 101 ? -17.518 -1.321 16.314 1.00 54.59 101 LEU A O 1
ATOM 822 N N . CYS A 1 102 ? -17.723 -2.262 14.311 1.00 65.31 102 CYS A N 1
ATOM 823 C CA . CYS A 1 102 ? -16.913 -1.282 13.591 1.00 65.31 102 CYS A CA 1
ATOM 824 C C . CYS A 1 102 ? -17.833 -0.253 12.943 1.00 65.31 102 CYS A C 1
ATOM 826 O O . CYS A 1 102 ? -18.517 -0.550 11.969 1.00 65.31 102 CYS A O 1
ATOM 828 N N . LEU A 1 103 ? -17.827 0.966 13.472 1.00 60.72 103 LEU A N 1
ATOM 829 C CA . LEU A 1 103 ? -18.718 2.037 13.019 1.00 60.72 103 LEU A CA 1
ATOM 830 C C . LEU A 1 103 ? -18.102 2.909 11.922 1.00 60.72 103 LEU A C 1
ATOM 832 O O . LEU A 1 103 ? -18.807 3.665 11.263 1.00 60.72 103 LEU A O 1
ATOM 836 N N . ARG A 1 104 ? -16.781 2.823 11.740 1.00 66.62 104 ARG A N 1
ATOM 837 C CA . ARG A 1 104 ? -16.009 3.728 10.884 1.00 66.62 104 ARG A CA 1
ATOM 838 C C . ARG A 1 104 ? -15.358 2.981 9.731 1.00 66.62 104 ARG A C 1
ATOM 840 O O . ARG A 1 104 ? -14.745 1.928 9.937 1.00 66.62 104 ARG A O 1
ATOM 847 N N . ALA A 1 105 ? -15.446 3.563 8.537 1.00 48.38 105 ALA A N 1
ATOM 848 C CA . ALA A 1 105 ? -14.685 3.118 7.380 1.00 48.38 105 ALA A CA 1
ATOM 849 C C . ALA A 1 105 ? -13.180 3.322 7.631 1.00 48.38 105 ALA A C 1
ATOM 851 O O . ALA A 1 105 ? -12.756 4.289 8.266 1.00 48.38 105 ALA A O 1
ATOM 852 N N . ARG A 1 106 ? -12.351 2.389 7.154 1.00 50.50 106 ARG A N 1
ATOM 853 C CA . ARG A 1 106 ? -10.894 2.566 7.134 1.00 50.50 106 ARG A CA 1
ATOM 854 C C . ARG A 1 106 ? -10.544 3.496 5.974 1.00 50.50 106 ARG A C 1
ATOM 856 O O . ARG A 1 106 ? -10.248 3.006 4.889 1.00 50.50 106 ARG A O 1
ATOM 863 N N . ASP A 1 107 ? -10.557 4.804 6.198 1.00 44.25 107 ASP A N 1
ATOM 864 C CA . ASP A 1 107 ? -10.081 5.733 5.174 1.00 44.25 107 ASP A CA 1
ATOM 865 C C . ASP A 1 107 ? -8.551 5.801 5.163 1.00 44.25 107 ASP A C 1
ATOM 867 O O . ASP A 1 107 ? -7.885 6.072 6.164 1.00 44.25 107 ASP A O 1
ATOM 871 N N . GLY A 1 108 ? -7.978 5.501 3.997 1.00 45.44 108 GLY A N 1
ATOM 872 C CA . GLY A 1 108 ? -6.541 5.582 3.731 1.00 45.44 108 GLY A CA 1
ATOM 873 C C . GLY A 1 108 ? -6.034 7.009 3.491 1.00 45.44 108 GLY A C 1
ATOM 874 O O . GLY A 1 108 ? -4.822 7.209 3.457 1.00 45.44 108 GLY A O 1
ATOM 875 N N . ASN A 1 109 ? -6.936 7.990 3.353 1.00 47.53 109 ASN A N 1
ATOM 876 C CA . ASN A 1 109 ? -6.619 9.350 2.902 1.00 47.53 109 ASN A CA 1
ATOM 877 C C . ASN A 1 109 ? -5.901 10.221 3.946 1.00 47.53 109 ASN A C 1
ATOM 879 O O . ASN A 1 109 ? -4.979 10.944 3.582 1.00 47.53 109 ASN A O 1
ATOM 883 N N . GLU A 1 110 ? -6.225 10.121 5.241 1.00 54.25 110 GLU A N 1
ATOM 884 C CA . GLU A 1 110 ? -5.585 10.966 6.274 1.00 54.25 110 GLU A CA 1
ATOM 885 C C . GLU A 1 110 ? -4.074 10.702 6.416 1.00 54.25 110 GLU A C 1
ATOM 887 O O . GLU A 1 110 ? -3.292 11.583 6.766 1.00 54.25 110 GLU A O 1
ATOM 892 N N . ARG A 1 111 ? -3.637 9.476 6.107 1.00 53.88 111 ARG A N 1
ATOM 893 C CA . ARG A 1 111 ? -2.225 9.078 6.193 1.00 53.88 111 ARG A CA 1
ATOM 894 C C . ARG A 1 111 ? -1.389 9.665 5.061 1.00 53.88 111 ARG A C 1
ATOM 896 O O . ARG A 1 111 ? -0.211 9.941 5.262 1.00 53.88 111 ARG A O 1
ATOM 903 N N . LEU A 1 112 ? -1.988 9.852 3.884 1.00 60.22 112 LEU A N 1
ATOM 904 C CA . LEU A 1 112 ? -1.296 10.402 2.725 1.00 60.22 112 LEU A CA 1
ATOM 905 C C . LEU A 1 112 ? -0.901 11.863 2.956 1.00 60.22 112 LEU A C 1
ATOM 907 O O . LEU A 1 112 ? 0.223 12.258 2.645 1.00 60.22 112 LEU A O 1
ATOM 911 N N . GLU A 1 113 ? -1.809 12.649 3.528 1.00 64.12 113 GLU A N 1
ATOM 912 C CA . GLU A 1 113 ? -1.560 14.067 3.786 1.00 64.12 113 GLU A CA 1
ATOM 913 C C . GLU A 1 113 ? -0.455 14.271 4.826 1.00 64.12 113 GLU A C 1
ATOM 915 O O . GLU A 1 113 ? 0.427 15.104 4.630 1.00 64.12 113 GLU A O 1
ATOM 920 N N . ALA A 1 114 ? -0.388 13.417 5.847 1.00 62.47 114 ALA A N 1
ATOM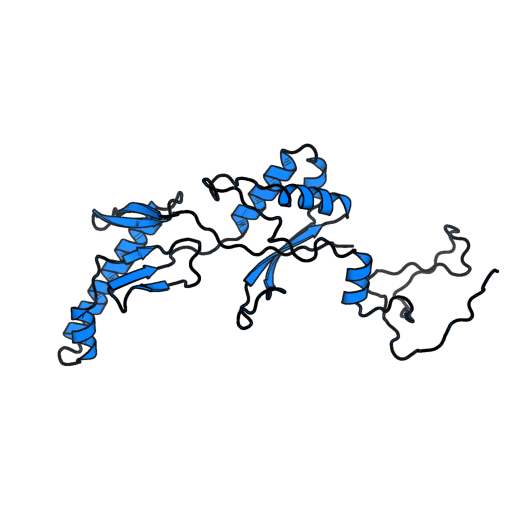 921 C CA . ALA A 1 114 ? 0.676 13.475 6.843 1.00 62.47 114 ALA A CA 1
ATOM 922 C C . ALA A 1 114 ? 2.069 13.116 6.296 1.00 62.47 114 ALA A C 1
ATOM 924 O O . ALA A 1 114 ? 3.074 13.707 6.692 1.00 62.47 114 ALA A O 1
ATOM 925 N N . VAL A 1 115 ? 2.147 12.165 5.358 1.00 63.25 115 VAL A N 1
ATOM 926 C CA . VAL A 1 115 ? 3.400 11.844 4.652 1.00 63.25 115 VAL A CA 1
ATOM 927 C C . VAL A 1 115 ? 3.860 13.048 3.835 1.00 63.25 115 VAL A C 1
ATOM 929 O O . VAL A 1 115 ? 5.024 13.438 3.912 1.00 63.25 115 VAL A O 1
ATOM 932 N N . LYS A 1 116 ? 2.947 13.654 3.062 1.00 65.75 116 LYS A N 1
ATOM 933 C CA . LYS A 1 116 ? 3.249 14.845 2.255 1.00 65.75 116 LYS A CA 1
ATOM 934 C C . LYS A 1 116 ? 3.726 16.004 3.131 1.00 65.75 116 LYS A C 1
ATOM 936 O O . LYS A 1 116 ? 4.673 16.687 2.756 1.00 65.75 116 LYS A O 1
ATOM 941 N N . GLU A 1 117 ? 3.100 16.212 4.286 1.00 67.50 117 GLU A N 1
ATOM 942 C CA . GLU A 1 117 ? 3.472 17.251 5.250 1.00 67.50 117 GLU A CA 1
ATOM 943 C C . GLU A 1 117 ? 4.875 17.025 5.834 1.00 67.50 117 GLU A C 1
ATOM 945 O O . GLU A 1 117 ? 5.679 17.953 5.874 1.00 67.50 117 GLU A O 1
ATOM 950 N N . LYS A 1 118 ? 5.234 15.783 6.188 1.00 66.75 118 LYS A N 1
ATOM 951 C CA . LYS A 1 118 ? 6.583 15.471 6.687 1.00 66.75 118 LYS A CA 1
ATOM 952 C C . LYS A 1 118 ? 7.666 15.665 5.617 1.00 66.75 118 LYS A C 1
ATOM 954 O O . LYS A 1 118 ? 8.743 16.160 5.933 1.00 66.75 118 LYS A O 1
ATOM 959 N N . VAL A 1 119 ? 7.384 15.342 4.348 1.00 63.28 119 VAL A N 1
ATOM 960 C CA . VAL A 1 119 ? 8.319 15.625 3.237 1.00 63.28 119 VAL A CA 1
ATOM 961 C C . VAL A 1 119 ? 8.467 17.134 3.003 1.00 63.28 119 VAL A C 1
ATOM 963 O O . VAL A 1 119 ? 9.572 17.596 2.729 1.00 63.28 119 VAL A O 1
ATOM 966 N N . LYS A 1 120 ? 7.377 17.907 3.135 1.00 65.06 120 LYS A N 1
ATOM 967 C CA . LYS A 1 120 ? 7.401 19.379 3.037 1.00 65.06 120 LYS A CA 1
ATOM 968 C C . LYS A 1 120 ? 8.246 20.024 4.133 1.00 65.06 120 LYS A C 1
ATOM 970 O O . LYS A 1 120 ? 8.971 20.965 3.836 1.00 65.06 120 LYS A O 1
ATOM 975 N N . ASN A 1 121 ? 8.144 19.520 5.360 1.00 63.34 121 ASN A N 1
ATOM 976 C CA . ASN A 1 121 ? 8.777 20.120 6.536 1.00 63.34 121 ASN A CA 1
ATOM 977 C C . ASN A 1 121 ? 10.228 19.660 6.771 1.00 63.34 121 ASN A C 1
ATOM 979 O O . ASN A 1 121 ? 10.880 20.183 7.667 1.00 63.34 121 ASN A O 1
ATOM 983 N N . GLY A 1 122 ? 10.735 18.688 6.005 1.00 61.59 122 GLY A N 1
ATOM 984 C CA . GLY A 1 122 ? 12.143 18.277 6.051 1.00 61.59 122 GLY A CA 1
ATOM 985 C C . GLY A 1 122 ? 13.030 19.033 5.052 1.00 61.59 122 GLY A C 1
ATOM 986 O O . GLY A 1 122 ? 12.539 19.715 4.152 1.00 61.59 122 GLY A O 1
ATOM 987 N N . ASP A 1 123 ? 14.348 18.805 5.110 1.00 56.12 123 ASP A N 1
ATOM 988 C CA . ASP A 1 123 ? 15.377 19.423 4.237 1.00 56.12 123 ASP A CA 1
ATOM 989 C C . ASP A 1 123 ? 15.227 19.117 2.727 1.00 56.12 123 ASP A C 1
ATOM 991 O O . ASP A 1 123 ? 16.028 19.525 1.886 1.00 56.12 123 ASP A O 1
ATOM 995 N N . LYS A 1 124 ? 14.187 18.368 2.355 1.00 63.62 124 LYS A N 1
ATOM 996 C CA . LYS A 1 124 ? 13.922 17.808 1.026 1.00 63.62 124 LYS A CA 1
ATOM 997 C C . LYS A 1 124 ? 12.604 18.311 0.419 1.00 63.62 124 LYS A C 1
ATOM 999 O O . LYS A 1 124 ? 12.033 17.649 -0.448 1.00 63.62 124 LYS A O 1
ATOM 1004 N N . HIS A 1 125 ? 12.147 19.494 0.836 1.00 63.94 125 HIS A N 1
ATOM 1005 C CA . HIS A 1 125 ? 10.885 20.132 0.430 1.00 63.94 125 HIS A CA 1
ATOM 1006 C C . HIS A 1 125 ? 10.649 20.199 -1.096 1.00 63.94 125 HIS A C 1
ATOM 1008 O O . HIS A 1 125 ? 9.511 20.133 -1.563 1.00 63.94 125 HIS A O 1
ATOM 1014 N N . TYR A 1 126 ? 11.711 20.275 -1.900 1.00 69.81 126 TYR A N 1
ATOM 1015 C CA . TYR A 1 126 ? 11.635 20.304 -3.364 1.00 69.81 126 TYR A CA 1
ATOM 1016 C C . TYR A 1 126 ? 11.135 18.982 -3.975 1.00 69.81 126 TYR A C 1
ATOM 1018 O O . TYR A 1 126 ? 10.530 18.987 -5.049 1.00 69.81 126 TYR A O 1
ATOM 1026 N N . TYR A 1 127 ? 11.290 17.849 -3.279 1.00 73.44 127 TYR A N 1
ATOM 1027 C CA . TYR A 1 127 ? 10.807 16.550 -3.755 1.00 73.44 127 TYR A CA 1
ATOM 1028 C C . TYR A 1 127 ? 9.307 16.327 -3.549 1.00 73.44 127 TYR A C 1
ATOM 1030 O O . TYR A 1 127 ? 8.773 15.350 -4.065 1.00 73.44 127 TYR A O 1
ATOM 1038 N N . VAL A 1 128 ? 8.588 17.228 -2.876 1.00 69.81 128 VAL A N 1
ATOM 1039 C CA . VAL A 1 128 ? 7.137 17.090 -2.644 1.00 69.81 128 VAL A CA 1
ATOM 1040 C C . VAL A 1 128 ? 6.359 16.970 -3.960 1.00 69.81 128 VAL A C 1
ATOM 1042 O O . VAL A 1 128 ? 5.394 16.217 -4.052 1.00 69.81 128 VAL A O 1
ATOM 1045 N N . LYS A 1 129 ? 6.817 17.663 -5.012 1.00 77.88 129 LYS A N 1
ATOM 1046 C CA . LYS A 1 129 ? 6.236 17.596 -6.364 1.00 77.88 129 LYS A CA 1
ATOM 1047 C C . LYS A 1 129 ? 6.630 16.336 -7.147 1.00 77.88 129 LYS A C 1
ATOM 1049 O O . LYS A 1 129 ? 6.133 16.123 -8.244 1.00 77.88 129 LYS A O 1
ATOM 1054 N N . SER A 1 130 ? 7.531 15.505 -6.616 1.00 81.81 130 SER A N 1
ATOM 1055 C CA . SER A 1 130 ? 7.986 14.275 -7.284 1.00 81.81 130 SER A CA 1
ATOM 105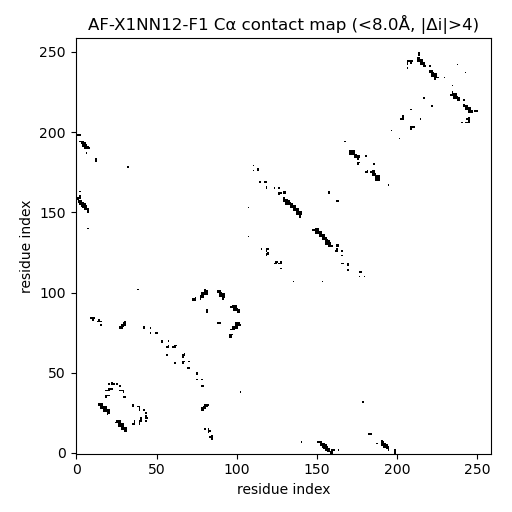6 C C . SER A 1 130 ? 6.994 13.117 -7.168 1.00 81.81 130 SER A C 1
ATOM 1058 O O . SER A 1 130 ? 7.165 12.100 -7.841 1.00 81.81 130 SER A O 1
ATOM 1060 N N . LEU A 1 131 ? 5.980 13.240 -6.307 1.00 78.88 131 LEU A N 1
ATOM 1061 C CA . LEU A 1 131 ? 4.895 12.274 -6.193 1.00 78.88 131 LEU A CA 1
ATOM 1062 C C . LEU A 1 131 ? 3.903 12.484 -7.347 1.00 78.88 131 LEU A C 1
ATOM 1064 O O . LEU A 1 131 ? 3.172 13.468 -7.367 1.00 78.88 131 LEU A O 1
ATOM 1068 N N . ALA A 1 132 ? 3.889 11.551 -8.298 1.00 76.75 132 ALA A N 1
ATOM 1069 C CA . ALA A 1 132 ? 3.059 11.609 -9.499 1.00 76.75 132 ALA A CA 1
ATOM 1070 C C . ALA A 1 132 ? 1.619 11.147 -9.237 1.00 76.75 132 ALA A C 1
ATOM 1072 O O . ALA A 1 132 ? 0.669 11.801 -9.654 1.00 76.75 132 ALA A O 1
ATOM 1073 N N . SER A 1 133 ? 1.443 10.015 -8.550 1.00 74.69 133 SER A N 1
ATOM 1074 C CA . SER A 1 133 ? 0.113 9.488 -8.234 1.00 74.69 133 SER A CA 1
ATOM 1075 C C . SER A 1 133 ? 0.112 8.626 -6.978 1.00 74.69 133 SER A C 1
ATOM 1077 O O . SER A 1 133 ? 1.142 8.090 -6.556 1.00 74.69 133 SER A O 1
ATOM 1079 N N . THR A 1 134 ? -1.071 8.497 -6.380 1.00 71.12 134 THR A N 1
ATOM 1080 C CA . THR A 1 134 ? -1.321 7.624 -5.234 1.00 71.12 134 THR A CA 1
ATOM 1081 C C . THR A 1 134 ? -2.589 6.831 -5.471 1.00 71.12 134 THR A C 1
ATOM 1083 O O . THR A 1 134 ? -3.670 7.405 -5.575 1.00 71.12 134 THR A O 1
ATOM 1086 N N . GLU A 1 135 ? -2.457 5.514 -5.545 1.00 70.31 135 GLU A N 1
ATOM 1087 C CA . GLU A 1 135 ? -3.563 4.602 -5.830 1.00 70.31 135 GLU A CA 1
ATOM 1088 C C . GLU A 1 135 ? -3.746 3.640 -4.666 1.00 70.31 135 GLU A C 1
ATOM 1090 O O . GLU A 1 135 ? -2.781 3.092 -4.132 1.00 70.31 135 GLU A O 1
ATOM 1095 N N . THR A 1 136 ? -4.992 3.389 -4.286 1.00 70.50 136 THR A N 1
ATOM 1096 C CA . THR A 1 136 ? -5.296 2.354 -3.302 1.00 70.50 136 THR A CA 1
ATOM 1097 C C . THR A 1 136 ? -5.598 1.057 -4.027 1.00 70.50 136 THR A C 1
ATOM 1099 O O . THR A 1 136 ? -6.528 0.991 -4.824 1.00 70.50 136 THR A O 1
ATOM 1102 N N . ILE A 1 137 ? -4.827 0.014 -3.744 1.00 71.00 137 ILE A N 1
ATOM 1103 C CA . ILE A 1 137 ? -4.972 -1.285 -4.394 1.00 71.00 137 ILE A CA 1
ATOM 1104 C C . ILE A 1 137 ? -5.143 -2.404 -3.369 1.00 71.00 137 ILE A C 1
ATOM 1106 O O . ILE A 1 137 ? -4.768 -2.264 -2.208 1.00 71.00 137 ILE A O 1
ATOM 1110 N N . ARG A 1 138 ? -5.687 -3.547 -3.788 1.00 75.75 138 ARG A N 1
ATOM 1111 C CA . ARG A 1 138 ? -5.770 -4.750 -2.950 1.00 75.75 138 ARG A CA 1
ATOM 1112 C C . ARG A 1 138 ? -4.806 -5.809 -3.472 1.00 75.75 138 ARG A C 1
ATOM 1114 O O . ARG A 1 138 ? -4.895 -6.199 -4.631 1.00 75.75 138 ARG A O 1
ATOM 1121 N N . LYS A 1 139 ? -3.874 -6.262 -2.632 1.00 70.62 139 LYS A N 1
ATOM 1122 C CA . LYS A 1 139 ? -2.892 -7.315 -2.955 1.00 70.62 139 LYS A CA 1
ATOM 1123 C C . LYS A 1 139 ? -2.733 -8.283 -1.787 1.00 70.62 139 LYS A C 1
ATOM 1125 O O . LYS A 1 139 ? -3.290 -8.068 -0.718 1.00 70.62 139 LYS A O 1
ATOM 1130 N N . ARG A 1 140 ? -2.001 -9.373 -1.998 1.00 72.75 140 ARG A N 1
ATOM 1131 C CA . ARG A 1 140 ? -1.591 -10.304 -0.936 1.00 72.75 140 ARG A CA 1
ATOM 1132 C C . ARG A 1 140 ? -0.210 -9.910 -0.420 1.00 72.75 140 ARG A C 1
ATOM 1134 O O . ARG A 1 140 ? 0.564 -9.316 -1.173 1.00 72.75 140 ARG A O 1
ATOM 1141 N N . THR A 1 141 ? 0.095 -10.212 0.838 1.00 71.12 141 THR A N 1
ATOM 1142 C CA . THR A 1 141 ? 1.468 -10.074 1.341 1.00 71.12 141 THR A CA 1
ATOM 1143 C C . THR A 1 141 ? 2.342 -11.173 0.740 1.00 71.12 141 THR A C 1
ATOM 1145 O O . THR A 1 141 ? 1.880 -12.288 0.519 1.00 71.12 141 THR A O 1
ATOM 1148 N N . LEU A 1 142 ? 3.602 -10.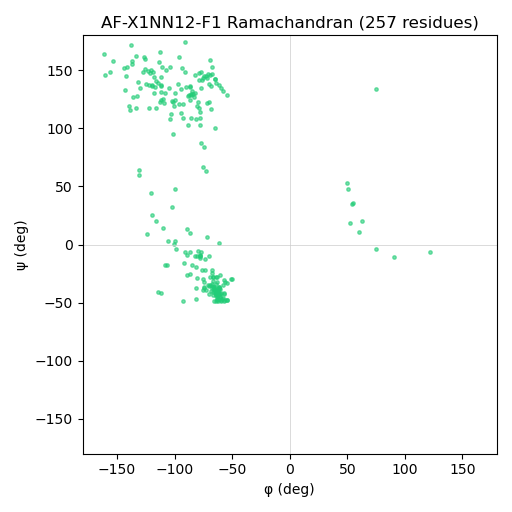847 0.434 1.00 63.91 142 LEU A N 1
ATOM 1149 C CA . LEU A 1 142 ? 4.574 -11.829 -0.070 1.00 63.91 142 LEU A CA 1
ATOM 1150 C C . LEU A 1 142 ? 4.993 -12.815 1.029 1.00 63.91 142 LEU A C 1
ATOM 1152 O O . LEU A 1 142 ? 5.247 -13.984 0.767 1.00 63.91 142 LEU A O 1
ATOM 1156 N N . TYR A 1 143 ? 5.063 -12.310 2.258 1.00 53.91 143 TYR A N 1
ATOM 1157 C CA . TYR A 1 143 ? 5.493 -13.044 3.437 1.00 53.91 143 TYR A CA 1
ATOM 1158 C C . TYR A 1 143 ? 4.281 -13.413 4.301 1.00 53.91 143 TYR A C 1
ATOM 1160 O O . TYR A 1 143 ? 3.290 -12.676 4.317 1.00 53.91 143 TYR A O 1
ATOM 1168 N N . TRP A 1 144 ? 4.423 -14.507 5.058 1.00 50.72 144 TRP A N 1
ATOM 1169 C CA . TRP A 1 144 ? 3.444 -15.086 5.994 1.00 50.72 144 TRP A CA 1
ATOM 1170 C C . TRP A 1 144 ? 2.270 -15.828 5.334 1.00 50.72 144 TRP A C 1
ATOM 1172 O O . TRP A 1 144 ? 1.640 -15.341 4.401 1.00 50.72 144 TRP A O 1
ATOM 1182 N N . PHE A 1 145 ? 1.957 -17.026 5.845 1.00 62.41 145 PHE A N 1
ATOM 1183 C CA . PHE A 1 145 ? 0.816 -17.820 5.386 1.00 62.41 145 PHE A CA 1
ATOM 1184 C C . PHE A 1 145 ? -0.479 -17.263 5.983 1.00 62.41 145 PHE A C 1
ATOM 1186 O O . PHE A 1 145 ? -0.787 -17.465 7.156 1.00 62.41 145 PHE A O 1
ATOM 1193 N N . ASP A 1 146 ? -1.236 -16.533 5.173 1.00 68.50 146 ASP A N 1
ATOM 1194 C CA . ASP A 1 146 ? -2.422 -15.786 5.593 1.00 68.50 146 ASP A CA 1
ATOM 1195 C C . ASP A 1 146 ? -3.720 -16.290 4.940 1.00 68.50 146 ASP A C 1
ATOM 1197 O O . ASP A 1 146 ? -4.717 -15.568 4.879 1.00 68.50 146 ASP A O 1
ATOM 1201 N N . ASN A 1 147 ? -3.709 -17.533 4.447 1.00 74.81 147 ASN A N 1
ATOM 1202 C CA . ASN A 1 147 ? -4.812 -18.152 3.713 1.00 74.81 147 ASN A CA 1
ATOM 1203 C C . ASN A 1 147 ? -5.332 -17.273 2.556 1.00 74.81 147 ASN A C 1
ATOM 1205 O O . ASN A 1 147 ? -6.536 -17.061 2.404 1.00 74.81 147 ASN A O 1
ATOM 1209 N N . LYS A 1 148 ? -4.411 -16.739 1.736 1.00 74.69 148 LYS A N 1
ATOM 1210 C CA . LYS A 1 148 ? -4.717 -15.952 0.524 1.00 74.69 148 LYS A CA 1
ATOM 1211 C C . LYS A 1 148 ? -5.468 -14.643 0.803 1.00 74.69 148 LYS A C 1
ATOM 1213 O O . LYS A 1 148 ? -6.091 -14.089 -0.115 1.00 74.69 148 LYS A O 1
ATOM 1218 N N . LYS A 1 149 ? -5.402 -14.134 2.035 1.00 73.81 149 LYS A N 1
ATOM 1219 C CA . LYS A 1 149 ? -6.075 -12.899 2.431 1.00 73.81 149 LYS A CA 1
ATOM 1220 C C . LYS A 1 149 ? -5.555 -11.719 1.608 1.00 73.81 149 LYS A C 1
ATOM 1222 O O . LYS A 1 149 ? -4.368 -11.576 1.340 1.00 73.81 149 LYS A O 1
ATOM 1227 N N . GLN A 1 150 ? -6.475 -10.865 1.169 1.00 73.38 150 GLN A N 1
ATOM 1228 C CA . GLN A 1 150 ? -6.123 -9.620 0.497 1.00 73.38 150 GLN A CA 1
ATOM 1229 C C . GLN A 1 150 ? -6.079 -8.478 1.507 1.00 73.38 150 GLN A C 1
ATOM 1231 O O . GLN A 1 150 ? -6.996 -8.297 2.311 1.00 73.38 150 GLN A O 1
ATOM 1236 N N . TYR A 1 151 ? -5.021 -7.685 1.424 1.00 70.69 151 TYR A N 1
ATOM 1237 C CA . TYR A 1 151 ? -4.841 -6.461 2.180 1.00 70.69 151 TYR A CA 1
ATOM 1238 C C . TYR A 1 151 ? -4.907 -5.259 1.256 1.00 70.69 151 TYR A C 1
ATOM 1240 O O . TYR A 1 151 ? -4.605 -5.330 0.064 1.00 70.69 151 TYR A O 1
ATOM 1248 N N . GLN A 1 152 ? -5.323 -4.142 1.833 1.00 67.06 152 GLN A N 1
ATOM 1249 C CA . GLN A 1 152 ? -5.331 -2.855 1.169 1.00 67.06 152 GLN A CA 1
ATOM 1250 C C . GLN A 1 152 ? -3.938 -2.240 1.282 1.00 67.06 152 GLN A C 1
ATOM 1252 O O . GLN A 1 152 ? -3.393 -2.122 2.376 1.00 67.06 152 GLN A O 1
ATOM 1257 N N . PHE A 1 153 ? -3.385 -1.851 0.145 1.00 65.44 153 PHE A N 1
ATOM 1258 C CA . PHE A 1 153 ? -2.090 -1.215 0.011 1.00 65.44 153 PHE A CA 1
ATOM 1259 C C . PHE A 1 153 ? -2.264 0.144 -0.657 1.00 65.44 153 PHE A C 1
ATOM 1261 O O . PHE A 1 153 ? -3.122 0.314 -1.521 1.00 65.44 153 PHE A O 1
ATOM 1268 N N . ILE A 1 154 ? -1.411 1.095 -0.293 1.00 69.69 154 ILE A N 1
ATOM 1269 C CA . ILE A 1 154 ? -1.282 2.362 -1.011 1.00 69.69 154 ILE A CA 1
ATOM 1270 C C . ILE A 1 154 ? -0.057 2.240 -1.910 1.00 69.69 154 ILE A C 1
ATOM 1272 O O . ILE A 1 154 ? 1.030 1.914 -1.436 1.00 69.69 154 ILE A O 1
ATOM 1276 N N . LYS A 1 155 ? -0.254 2.459 -3.205 1.00 72.62 155 LYS A N 1
ATOM 1277 C CA . LYS A 1 155 ? 0.785 2.507 -4.225 1.00 72.62 155 LYS A CA 1
ATOM 1278 C C . LYS A 1 155 ? 1.162 3.963 -4.445 1.00 72.62 155 LYS A C 1
ATOM 1280 O O . LYS A 1 155 ? 0.316 4.763 -4.837 1.00 72.62 155 LYS A O 1
ATOM 1285 N N . PHE A 1 156 ? 2.430 4.281 -4.227 1.00 76.06 156 PHE A N 1
ATOM 1286 C CA . PHE A 1 156 ? 3.000 5.587 -4.545 1.00 76.06 156 PHE A CA 1
ATOM 1287 C C . PHE A 1 156 ? 3.749 5.504 -5.871 1.00 76.06 156 PHE A C 1
ATOM 1289 O O . PHE A 1 156 ? 4.568 4.605 -6.043 1.00 76.06 156 PHE A O 1
ATOM 1296 N N . SER A 1 157 ? 3.480 6.434 -6.780 1.00 78.00 157 SER A N 1
ATOM 1297 C CA . SER A 1 157 ? 4.157 6.559 -8.070 1.00 78.00 157 SER A CA 1
ATOM 1298 C C . SER A 1 157 ? 4.994 7.831 -8.074 1.00 78.00 157 SER A C 1
ATOM 1300 O O . SER A 1 157 ? 4.484 8.896 -7.732 1.00 78.00 157 SER A O 1
ATOM 1302 N N . PHE A 1 158 ? 6.256 7.745 -8.489 1.00 82.00 158 PHE A N 1
ATOM 1303 C CA . PHE A 1 158 ? 7.175 8.888 -8.516 1.00 82.00 158 PHE A CA 1
ATOM 1304 C C . PHE A 1 158 ? 7.664 9.196 -9.932 1.00 82.00 158 PHE A C 1
ATOM 1306 O O . PHE A 1 158 ? 7.828 8.282 -10.741 1.00 82.00 158 PHE A O 1
ATOM 1313 N N . THR A 1 159 ? 7.933 10.474 -10.213 1.00 82.12 159 THR A N 1
ATOM 1314 C CA . THR A 1 159 ? 8.471 10.932 -11.507 1.00 82.12 159 THR A CA 1
ATOM 1315 C C . THR A 1 159 ? 9.941 10.552 -11.697 1.00 82.12 159 THR A C 1
ATOM 1317 O O . THR A 1 159 ? 10.342 10.139 -12.785 1.00 82.12 159 THR A O 1
ATOM 1320 N N . HIS A 1 160 ? 10.741 10.641 -10.629 1.00 80.38 160 HIS A N 1
ATOM 1321 C CA . HIS A 1 160 ? 12.186 10.401 -10.659 1.00 80.38 160 HIS A CA 1
ATOM 1322 C C . HIS A 1 160 ? 12.664 9.572 -9.458 1.00 80.38 160 HIS A C 1
ATOM 1324 O O . HIS A 1 160 ? 12.074 9.595 -8.374 1.00 80.38 160 HIS A O 1
ATOM 1330 N N . LYS A 1 161 ? 13.801 8.884 -9.632 1.00 80.06 161 LYS A N 1
ATOM 1331 C CA . LYS A 1 161 ? 14.413 8.011 -8.613 1.00 80.06 161 LYS A CA 1
ATOM 1332 C C . LYS A 1 161 ? 14.797 8.770 -7.334 1.00 80.06 161 LYS A C 1
ATOM 1334 O O . LYS A 1 161 ? 14.614 8.251 -6.237 1.00 80.06 161 LYS A O 1
ATOM 1339 N N . SER A 1 162 ? 15.285 10.002 -7.464 1.00 80.75 162 SER A N 1
ATOM 1340 C CA . SER A 1 162 ? 15.683 10.834 -6.320 1.00 80.75 162 SER A CA 1
ATOM 1341 C C . SER A 1 162 ? 14.495 11.193 -5.423 1.00 80.75 162 SER A C 1
ATOM 1343 O O . SER A 1 162 ? 14.600 11.090 -4.203 1.00 80.75 162 SER A O 1
ATOM 1345 N N . GLY A 1 163 ? 13.338 11.510 -6.019 1.00 79.12 163 GLY A N 1
ATOM 1346 C CA . GLY A 1 163 ? 12.095 11.742 -5.279 1.00 79.12 163 GLY A CA 1
ATOM 1347 C C . GLY A 1 163 ? 11.619 10.489 -4.548 1.00 79.12 163 GLY A C 1
ATOM 1348 O O . GLY A 1 163 ? 11.280 10.555 -3.370 1.00 79.12 163 GLY A O 1
ATOM 1349 N N . PHE A 1 164 ? 11.697 9.326 -5.200 1.00 81.31 164 PHE A N 1
ATOM 1350 C CA . PHE A 1 164 ? 11.417 8.045 -4.549 1.00 81.31 164 PHE A CA 1
ATOM 1351 C C . PHE A 1 164 ? 12.300 7.815 -3.308 1.00 81.31 164 PHE A C 1
ATOM 1353 O O . PHE A 1 164 ? 11.771 7.485 -2.250 1.00 81.31 164 PHE A O 1
ATOM 1360 N N . TYR A 1 165 ? 13.619 8.030 -3.394 1.00 80.19 165 TYR A N 1
ATOM 1361 C CA . TYR A 1 165 ? 14.507 7.866 -2.234 1.00 80.19 165 TYR A CA 1
ATOM 1362 C C . TYR A 1 165 ? 14.268 8.908 -1.139 1.00 80.19 165 TYR A C 1
ATOM 1364 O O . TYR A 1 165 ? 14.380 8.585 0.039 1.00 80.19 165 TYR A O 1
ATOM 1372 N N . ALA A 1 166 ? 13.908 10.144 -1.495 1.00 78.75 166 ALA A N 1
ATOM 1373 C CA . ALA A 1 166 ? 13.541 11.157 -0.511 1.00 78.75 166 ALA A CA 1
ATOM 1374 C C . ALA A 1 166 ? 12.338 10.706 0.329 1.00 78.75 166 ALA A C 1
ATOM 1376 O O . ALA A 1 166 ? 12.404 10.745 1.555 1.00 78.75 166 ALA A O 1
ATOM 1377 N N . TYR A 1 167 ? 11.286 10.201 -0.322 1.00 77.00 167 TYR A N 1
ATOM 1378 C CA . TYR A 1 167 ? 10.128 9.636 0.370 1.00 77.00 167 TYR A CA 1
ATOM 1379 C C . TYR A 1 167 ? 10.478 8.349 1.123 1.00 77.00 167 TYR A C 1
ATOM 1381 O O . TYR A 1 167 ? 10.049 8.191 2.261 1.00 77.00 167 TYR A O 1
ATOM 1389 N N . LYS A 1 168 ? 11.289 7.456 0.539 1.00 76.94 168 LYS A N 1
ATOM 1390 C CA . LYS A 1 168 ? 11.757 6.230 1.204 1.00 76.94 168 LYS A CA 1
ATOM 1391 C C . LYS A 1 168 ? 12.421 6.547 2.543 1.00 76.94 168 LYS A C 1
ATOM 1393 O O . LYS A 1 168 ? 12.037 5.959 3.541 1.00 76.94 168 LYS A O 1
ATOM 1398 N N . ASN A 1 169 ? 13.330 7.520 2.582 1.00 77.69 169 ASN A N 1
ATOM 1399 C CA . ASN A 1 169 ? 13.997 7.910 3.825 1.00 77.69 169 ASN A CA 1
ATOM 1400 C C . ASN A 1 169 ? 13.003 8.443 4.869 1.00 77.69 169 ASN A C 1
ATOM 1402 O O . ASN A 1 169 ? 13.140 8.155 6.052 1.00 77.69 169 ASN A O 1
ATOM 1406 N N . VAL A 1 170 ? 11.974 9.185 4.439 1.00 75.06 170 VAL A N 1
ATOM 1407 C CA . VAL A 1 170 ? 10.920 9.677 5.343 1.00 75.06 170 VAL A CA 1
ATOM 1408 C C . VAL A 1 170 ? 10.120 8.526 5.957 1.00 75.06 170 VAL A C 1
ATOM 1410 O O . VAL A 1 170 ? 9.697 8.650 7.107 1.00 75.06 170 VAL A O 1
ATOM 1413 N N . PHE A 1 171 ? 9.925 7.436 5.209 1.00 70.38 171 PHE A N 1
ATOM 1414 C CA . PHE A 1 171 ? 9.292 6.204 5.682 1.00 70.38 171 PHE A CA 1
ATOM 1415 C C . PHE A 1 171 ? 10.242 5.296 6.485 1.00 70.38 171 PHE A C 1
ATOM 1417 O O . PHE A 1 171 ? 9.780 4.568 7.356 1.00 70.38 171 PHE A O 1
ATOM 1424 N N . ASP A 1 172 ? 11.550 5.320 6.222 1.00 70.31 172 ASP A N 1
ATOM 1425 C CA . ASP A 1 172 ? 12.538 4.555 6.998 1.00 70.31 172 ASP A CA 1
ATOM 1426 C C . ASP A 1 172 ? 12.649 5.074 8.443 1.00 70.31 172 ASP A C 1
ATOM 1428 O O . ASP A 1 172 ? 12.947 4.304 9.358 1.00 70.31 172 ASP A O 1
ATOM 1432 N N . GLU A 1 173 ? 12.374 6.362 8.662 1.00 70.81 173 GLU A N 1
ATOM 1433 C CA . GLU A 1 173 ? 12.290 6.949 9.996 1.00 70.81 173 GLU A CA 1
ATOM 1434 C C . GLU A 1 173 ? 10.880 6.840 10.583 1.00 70.81 173 GLU A C 1
ATOM 1436 O O . GLU A 1 173 ? 9.931 7.339 9.972 1.00 70.81 173 GLU A O 1
ATOM 1441 N N . PRO A 1 174 ? 10.717 6.306 11.805 1.00 66.75 174 PRO A N 1
ATOM 1442 C CA . PRO A 1 174 ? 9.428 6.310 12.472 1.00 66.75 174 PRO A CA 1
ATOM 1443 C C . PRO A 1 174 ? 8.919 7.739 12.677 1.00 66.75 174 PRO A C 1
ATOM 1445 O O . PRO A 1 174 ? 9.665 8.613 13.119 1.00 66.75 174 PRO A O 1
ATOM 1448 N N . PHE A 1 175 ? 7.642 8.005 12.390 1.00 64.00 175 PHE A N 1
ATOM 1449 C CA . PHE A 1 175 ? 7.062 9.314 12.701 1.00 64.00 175 PHE A CA 1
ATOM 1450 C C . PHE A 1 175 ? 5.636 9.288 13.204 1.00 64.00 175 PHE A C 1
ATOM 1452 O O . PHE A 1 175 ? 4.834 8.405 12.895 1.00 64.00 175 PHE A O 1
ATOM 1459 N N . PHE A 1 176 ? 5.334 10.317 13.989 1.00 59.72 176 PHE A N 1
ATOM 1460 C CA . PHE A 1 176 ? 4.003 10.588 14.486 1.00 59.72 176 PHE A CA 1
ATOM 1461 C C . PHE A 1 176 ? 3.205 11.329 13.426 1.00 59.72 176 PHE A C 1
ATOM 1463 O O . PHE A 1 176 ? 3.639 12.341 12.879 1.00 59.72 176 PHE A O 1
ATOM 1470 N N . ILE A 1 177 ? 2.006 10.826 13.167 1.00 59.53 177 ILE A N 1
ATOM 1471 C CA . ILE A 1 177 ? 1.010 11.543 12.390 1.00 59.53 177 ILE A CA 1
ATOM 1472 C C . ILE A 1 177 ? 0.031 12.149 13.386 1.00 59.53 177 ILE A C 1
ATOM 1474 O O . ILE A 1 177 ? -0.624 11.421 14.144 1.00 59.53 177 ILE A O 1
ATOM 1478 N N . ARG A 1 178 ? -0.070 13.483 13.382 1.00 45.06 178 ARG A N 1
ATOM 1479 C CA . ARG A 1 178 ? -0.997 14.221 14.244 1.00 45.06 178 ARG A CA 1
ATOM 1480 C C . ARG A 1 178 ? -2.413 13.670 14.030 1.00 45.06 178 ARG A C 1
ATOM 1482 O O . ARG A 1 178 ? -2.862 13.535 12.901 1.00 45.06 178 ARG A O 1
ATOM 1489 N N . ASN A 1 179 ? -3.087 13.321 15.127 1.00 43.72 179 ASN A N 1
ATOM 1490 C CA . ASN A 1 179 ? -4.428 12.707 15.186 1.00 43.72 179 ASN A CA 1
ATOM 1491 C C . ASN A 1 179 ? -4.548 11.220 14.815 1.00 43.72 179 ASN A C 1
ATOM 1493 O O . ASN A 1 179 ? -5.630 10.670 14.997 1.00 43.72 179 ASN A O 1
ATOM 1497 N N . ILE A 1 180 ? -3.474 10.550 14.383 1.00 49.12 180 ILE A N 1
ATOM 1498 C CA . ILE A 1 180 ? -3.546 9.134 13.988 1.00 49.12 180 ILE A CA 1
ATOM 1499 C C . ILE A 1 180 ? -2.740 8.219 14.907 1.00 49.12 180 ILE A C 1
ATOM 1501 O O . ILE A 1 180 ? -3.213 7.129 15.214 1.00 49.12 180 ILE A O 1
ATOM 1505 N N . ASN A 1 181 ? -1.545 8.634 15.333 1.00 47.31 181 ASN A N 1
ATOM 1506 C CA . ASN A 1 181 ? -0.753 7.872 16.296 1.00 47.31 181 ASN A CA 1
ATOM 1507 C C . ASN A 1 181 ? -0.128 8.836 17.299 1.00 47.31 181 ASN A C 1
ATOM 1509 O O . ASN A 1 181 ? 0.633 9.723 16.915 1.00 47.31 181 ASN A O 1
ATOM 1513 N N . LYS A 1 182 ? -0.523 8.711 18.571 1.00 50.12 182 LYS A N 1
ATOM 1514 C CA . LYS A 1 182 ? -0.062 9.579 19.671 1.00 50.12 182 LYS A CA 1
ATOM 1515 C C . LYS A 1 182 ? 0.881 8.867 20.638 1.00 50.12 182 LYS A C 1
ATOM 1517 O O . LYS A 1 182 ? 1.546 9.537 21.414 1.00 50.12 182 LYS A O 1
ATOM 1522 N N . VAL A 1 183 ? 0.899 7.534 20.615 1.00 51.59 183 VAL A N 1
ATOM 1523 C CA . VAL A 1 183 ? 1.569 6.714 21.636 1.00 51.59 183 VAL A CA 1
ATOM 1524 C C . VAL A 1 183 ? 2.784 5.998 21.054 1.00 51.59 183 VAL A C 1
ATOM 1526 O O . VAL A 1 183 ? 3.840 6.004 21.679 1.00 51.59 183 VAL A O 1
ATOM 1529 N N . HIS A 1 184 ? 2.683 5.456 19.837 1.00 53.38 184 HIS A N 1
ATOM 1530 C CA . HIS A 1 184 ? 3.820 4.860 19.140 1.00 53.38 184 HIS A CA 1
ATOM 1531 C C . HIS A 1 184 ? 4.008 5.509 17.765 1.00 53.38 184 HIS A C 1
ATOM 1533 O O . HIS A 1 184 ? 3.024 5.783 17.078 1.00 53.38 184 HIS A O 1
ATOM 1539 N N . PRO A 1 185 ? 5.249 5.805 17.347 1.00 56.47 185 PRO A N 1
ATOM 1540 C CA . PRO A 1 185 ? 5.489 6.301 16.002 1.00 56.47 185 PRO A CA 1
ATOM 1541 C C . PRO A 1 185 ? 5.179 5.191 14.994 1.00 56.47 185 PRO A C 1
ATOM 1543 O O . PRO A 1 185 ? 5.376 4.006 15.274 1.00 56.47 185 PRO A O 1
ATOM 1546 N N . PHE A 1 186 ? 4.689 5.561 13.811 1.00 58.53 186 PHE A N 1
ATOM 1547 C CA . PHE A 1 186 ? 4.513 4.578 12.750 1.00 58.53 186 PHE A CA 1
ATOM 1548 C C . PHE A 1 186 ? 5.876 4.099 12.272 1.00 58.53 186 PHE A C 1
ATOM 1550 O O . PHE A 1 186 ? 6.634 4.888 11.715 1.00 58.53 186 PHE A O 1
ATOM 1557 N N . ASP A 1 187 ? 6.153 2.812 12.451 1.00 63.84 187 ASP A N 1
ATOM 1558 C CA . ASP A 1 187 ? 7.290 2.155 11.823 1.00 63.84 187 ASP A CA 1
ATOM 1559 C C . ASP A 1 187 ? 6.877 1.626 10.443 1.00 63.84 187 ASP A C 1
ATOM 1561 O O . ASP A 1 187 ? 6.179 0.615 10.315 1.00 63.84 187 ASP A O 1
ATOM 1565 N N . PHE A 1 188 ? 7.283 2.344 9.395 1.00 64.69 188 PHE A N 1
ATOM 1566 C CA . PHE A 1 188 ? 7.042 1.938 8.012 1.00 64.69 188 PHE A CA 1
ATOM 1567 C C . PHE A 1 188 ? 8.182 1.099 7.427 1.00 64.69 188 PHE A C 1
ATOM 1569 O O . PHE A 1 188 ? 8.019 0.544 6.334 1.00 64.69 188 PHE A O 1
ATOM 1576 N N . LYS A 1 189 ? 9.299 0.934 8.148 1.00 61.03 189 LYS A N 1
ATOM 1577 C CA . LYS A 1 189 ? 10.497 0.232 7.673 1.00 61.03 189 LYS A CA 1
ATOM 1578 C C . LYS A 1 189 ? 10.186 -1.202 7.252 1.00 61.03 189 LYS A C 1
ATOM 1580 O O . LYS A 1 189 ? 10.626 -1.658 6.201 1.00 61.03 189 LYS A O 1
ATOM 1585 N N . HIS A 1 190 ? 9.360 -1.891 8.038 1.00 58.28 190 HIS A N 1
ATOM 1586 C CA . HIS A 1 190 ? 8.938 -3.272 7.774 1.00 58.28 190 HIS A CA 1
ATOM 1587 C C . HIS A 1 190 ? 7.681 -3.386 6.907 1.00 58.28 190 HIS A C 1
ATOM 1589 O O . HIS A 1 190 ? 7.312 -4.479 6.479 1.00 58.28 190 HIS A O 1
ATOM 1595 N N . ALA A 1 191 ? 7.015 -2.265 6.646 1.00 60.06 191 ALA A N 1
ATOM 1596 C CA . ALA A 1 191 ? 5.790 -2.239 5.874 1.00 60.06 191 ALA A CA 1
ATOM 1597 C C . ALA A 1 191 ? 6.069 -2.085 4.375 1.00 60.06 191 ALA A C 1
ATOM 1599 O O . ALA A 1 191 ? 5.254 -2.537 3.583 1.00 60.06 191 ALA A O 1
ATOM 1600 N N . MET A 1 192 ? 7.196 -1.485 3.982 1.00 66.94 192 MET A N 1
ATOM 1601 C CA . MET A 1 192 ? 7.540 -1.192 2.589 1.00 66.94 192 MET A CA 1
ATOM 1602 C C . MET A 1 192 ? 7.871 -2.436 1.743 1.00 66.94 192 MET A C 1
ATOM 1604 O O . MET A 1 192 ? 8.826 -3.161 2.004 1.00 66.94 192 MET A O 1
ATOM 1608 N N . TYR A 1 193 ? 7.138 -2.630 0.648 1.00 64.75 193 TYR A N 1
ATOM 1609 C CA . TYR A 1 193 ? 7.366 -3.674 -0.355 1.00 64.75 193 TYR A CA 1
ATOM 1610 C C . TYR A 1 193 ? 7.919 -3.081 -1.651 1.00 64.75 193 TYR A C 1
ATOM 1612 O O . TYR A 1 193 ? 7.568 -1.964 -2.015 1.00 64.75 193 TYR A O 1
ATOM 1620 N N . GLN A 1 194 ? 8.720 -3.864 -2.382 1.00 61.19 194 GLN A N 1
ATOM 1621 C CA . GLN A 1 194 ? 9.296 -3.531 -3.700 1.00 61.19 194 GLN A CA 1
ATOM 1622 C C . GLN A 1 194 ? 10.202 -2.283 -3.748 1.00 61.19 194 GLN A C 1
ATOM 1624 O O . GLN A 1 194 ? 10.640 -1.880 -4.820 1.00 61.19 194 GLN A O 1
ATOM 1629 N N . THR A 1 195 ? 10.583 -1.711 -2.603 1.00 61.47 195 THR A N 1
ATOM 1630 C CA . THR A 1 195 ? 11.423 -0.502 -2.536 1.00 61.47 195 THR A CA 1
ATOM 1631 C C . THR A 1 195 ? 12.896 -0.725 -2.880 1.00 61.47 195 THR A C 1
ATOM 1633 O O . THR A 1 195 ? 13.633 0.244 -3.070 1.00 61.47 195 THR A O 1
ATOM 1636 N N . ASN A 1 196 ? 13.338 -1.982 -2.947 1.00 65.62 196 ASN A N 1
ATOM 1637 C CA . ASN A 1 196 ? 14.727 -2.346 -3.226 1.00 65.62 196 ASN A CA 1
ATOM 1638 C C . ASN A 1 196 ? 14.951 -2.895 -4.645 1.00 65.62 196 ASN A C 1
ATOM 1640 O O . ASN A 1 196 ? 16.057 -3.302 -4.983 1.00 65.62 196 ASN A O 1
ATOM 1644 N N . ILE A 1 197 ? 13.911 -2.936 -5.482 1.00 74.50 197 ILE A N 1
ATOM 1645 C CA . ILE A 1 197 ? 14.034 -3.443 -6.852 1.00 74.50 197 ILE A CA 1
ATOM 1646 C C . ILE A 1 197 ? 14.459 -2.288 -7.753 1.00 74.50 197 ILE A C 1
ATOM 1648 O O . ILE A 1 197 ? 13.840 -1.221 -7.746 1.00 74.50 197 ILE A O 1
ATOM 1652 N N . GLN A 1 198 ? 15.521 -2.489 -8.536 1.00 78.25 198 GLN A N 1
ATOM 1653 C CA . GLN A 1 198 ? 15.936 -1.475 -9.494 1.00 78.25 198 GLN A CA 1
ATOM 1654 C C . GLN A 1 198 ? 14.852 -1.269 -10.562 1.00 78.25 198 GLN A C 1
ATOM 1656 O O . GLN A 1 198 ? 14.299 -2.248 -11.063 1.00 78.25 198 GLN A O 1
ATOM 1661 N N . PRO A 1 199 ? 14.574 -0.018 -10.963 1.00 80.88 199 PRO A N 1
ATOM 1662 C CA . PRO A 1 199 ? 13.548 0.269 -11.960 1.00 80.88 199 PRO A CA 1
ATOM 1663 C C . PRO A 1 199 ? 13.717 -0.486 -13.294 1.00 80.88 199 PRO A C 1
ATOM 1665 O O . PRO A 1 199 ? 12.719 -0.896 -13.880 1.00 80.88 199 PRO A O 1
ATOM 1668 N N . VAL A 1 200 ? 14.960 -0.749 -13.722 1.00 83.94 200 VAL A N 1
ATOM 1669 C CA . VAL A 1 200 ? 15.268 -1.564 -14.913 1.00 83.94 200 VAL A CA 1
ATOM 1670 C C . VAL A 1 200 ? 14.836 -3.021 -14.722 1.00 83.94 200 VAL A C 1
ATOM 1672 O O . VAL A 1 200 ? 14.101 -3.544 -15.550 1.00 83.94 200 VAL A O 1
ATOM 1675 N N . LEU A 1 201 ? 15.195 -3.651 -13.597 1.00 83.94 201 LEU A N 1
ATOM 1676 C CA . LEU A 1 201 ? 14.776 -5.024 -13.274 1.00 83.94 201 LEU A CA 1
ATOM 1677 C C . LEU A 1 201 ? 13.253 -5.147 -13.166 1.00 83.94 201 LEU A C 1
ATOM 1679 O O . LEU A 1 201 ? 12.668 -6.136 -13.599 1.00 83.94 201 LEU A O 1
ATOM 1683 N N . LEU A 1 202 ? 12.598 -4.125 -12.607 1.00 82.44 202 LEU A N 1
ATOM 1684 C CA . LEU A 1 202 ? 11.141 -4.074 -12.551 1.00 82.44 202 LEU A CA 1
ATOM 1685 C C . LEU A 1 202 ? 10.530 -3.988 -13.955 1.00 82.44 202 LEU A C 1
ATOM 1687 O O . LEU A 1 202 ? 9.501 -4.614 -14.194 1.00 82.44 202 LEU A O 1
ATOM 1691 N N . ASN A 1 203 ? 11.135 -3.213 -14.861 1.00 84.31 203 ASN A N 1
ATOM 1692 C CA . ASN A 1 203 ? 10.679 -3.119 -16.244 1.00 84.31 203 ASN A CA 1
ATOM 1693 C C . ASN A 1 203 ? 10.823 -4.458 -16.968 1.00 84.31 203 ASN A C 1
ATOM 1695 O O . ASN A 1 203 ? 9.851 -4.952 -17.528 1.00 84.31 203 ASN A O 1
ATOM 1699 N N . MET A 1 204 ? 11.999 -5.078 -16.851 1.00 88.81 204 MET A N 1
ATOM 1700 C CA . MET A 1 204 ? 12.273 -6.400 -17.409 1.00 88.81 204 MET A CA 1
ATOM 1701 C C . MET A 1 204 ? 11.254 -7.434 -16.932 1.00 88.81 204 MET A C 1
ATOM 1703 O O . MET A 1 204 ? 10.657 -8.123 -17.744 1.00 88.81 204 MET A O 1
ATOM 1707 N N . HIS A 1 205 ? 10.973 -7.485 -15.628 1.00 87.50 205 HIS A N 1
ATOM 1708 C CA . HIS A 1 205 ? 9.986 -8.416 -15.082 1.00 87.50 205 HIS A CA 1
ATOM 1709 C C . HIS A 1 205 ? 8.552 -8.133 -15.558 1.00 87.50 205 HIS A C 1
ATOM 1711 O O . HIS A 1 205 ? 7.780 -9.061 -15.764 1.00 87.50 205 HIS A O 1
ATOM 1717 N N . LYS A 1 206 ? 8.173 -6.859 -15.723 1.00 85.56 206 LYS A N 1
ATOM 1718 C CA . LYS A 1 206 ? 6.834 -6.487 -16.211 1.00 85.56 206 LYS A CA 1
ATOM 1719 C C . LYS A 1 206 ? 6.616 -6.849 -17.676 1.00 85.56 206 LYS A C 1
ATOM 1721 O O . LYS A 1 206 ? 5.489 -7.158 -18.042 1.00 85.56 206 LYS A O 1
ATOM 1726 N N . GLN A 1 207 ? 7.665 -6.744 -18.484 1.00 87.25 207 GLN A N 1
ATOM 1727 C CA . GLN A 1 207 ? 7.627 -6.975 -19.929 1.00 87.25 207 GLN A CA 1
ATOM 1728 C C . GLN A 1 207 ? 8.137 -8.361 -20.321 1.00 87.25 207 GLN A C 1
ATOM 1730 O O . GLN A 1 207 ? 8.220 -8.650 -21.504 1.00 87.25 207 GLN A O 1
ATOM 1735 N N . ASP A 1 208 ? 8.481 -9.200 -19.341 1.00 90.38 208 ASP A N 1
ATOM 1736 C CA . ASP A 1 208 ? 9.074 -10.525 -19.542 1.00 90.38 208 ASP A CA 1
ATOM 1737 C C . ASP A 1 208 ? 10.356 -10.510 -20.404 1.00 90.38 208 ASP A C 1
ATOM 1739 O O . ASP A 1 208 ? 10.634 -11.413 -21.186 1.00 90.38 208 ASP A O 1
ATOM 1743 N N . ILE A 1 209 ? 11.167 -9.457 -20.258 1.00 91.00 209 ILE A N 1
ATOM 1744 C CA . ILE A 1 209 ? 12.435 -9.304 -20.980 1.00 91.00 209 ILE A CA 1
ATOM 1745 C C . ILE A 1 209 ? 13.556 -10.002 -20.208 1.00 91.00 209 ILE A C 1
ATOM 1747 O O . ILE A 1 209 ? 13.834 -9.688 -19.046 1.00 91.00 209 ILE A O 1
ATOM 1751 N N . LYS A 1 210 ? 14.254 -10.922 -20.878 1.00 89.00 210 LYS A N 1
ATOM 1752 C CA . LYS A 1 210 ? 15.444 -11.605 -20.346 1.00 89.00 210 LYS A CA 1
ATOM 1753 C C . LYS A 1 210 ? 16.672 -10.684 -20.408 1.00 89.00 210 LYS A C 1
ATOM 1755 O O . LYS A 1 210 ? 16.806 -9.880 -21.322 1.00 89.00 210 LYS A O 1
ATOM 1760 N N . GLY A 1 211 ? 17.607 -10.829 -19.463 1.00 86.75 211 GLY A N 1
ATOM 1761 C CA . GLY A 1 211 ? 18.806 -9.971 -19.380 1.00 86.75 211 GLY A CA 1
ATOM 1762 C C . GLY A 1 211 ? 19.741 -10.037 -20.590 1.00 86.75 211 GLY A C 1
ATOM 1763 O O . GLY A 1 211 ? 20.265 -9.009 -20.999 1.00 86.75 211 GLY A O 1
ATOM 1764 N N . CYS A 1 212 ? 19.892 -11.219 -21.184 1.00 87.62 212 CYS A N 1
ATOM 1765 C CA . CYS A 1 212 ? 20.597 -11.434 -22.451 1.00 87.62 212 CYS A CA 1
ATOM 1766 C C . CYS A 1 212 ? 19.638 -12.062 -23.473 1.00 87.62 212 CYS A C 1
ATOM 1768 O O . CYS A 1 212 ? 19.957 -13.079 -24.083 1.00 87.62 212 CYS A O 1
ATOM 1770 N N . GLY A 1 213 ? 18.411 -11.539 -23.552 1.00 88.94 213 GLY A N 1
ATOM 1771 C CA . GLY A 1 213 ? 17.384 -12.019 -24.475 1.00 88.94 213 GLY A CA 1
ATOM 1772 C C . GLY A 1 213 ? 17.318 -11.209 -25.758 1.00 88.94 213 GLY A C 1
ATOM 1773 O O . GLY A 1 213 ? 17.757 -10.059 -25.805 1.00 88.94 213 GLY A O 1
ATOM 1774 N N . TRP A 1 214 ? 16.706 -11.802 -26.776 1.00 92.69 214 TRP A N 1
ATOM 1775 C CA . TRP A 1 214 ? 16.313 -11.073 -27.970 1.00 92.69 214 TRP A CA 1
ATOM 1776 C C . TRP A 1 214 ? 15.112 -10.178 -27.673 1.00 92.69 214 TRP A C 1
ATOM 1778 O O . TRP A 1 214 ? 14.231 -10.516 -26.877 1.00 92.69 214 TRP A O 1
ATOM 1788 N N . ILE A 1 215 ? 15.096 -9.018 -28.320 1.00 93.69 215 ILE A N 1
ATOM 1789 C CA . ILE A 1 215 ? 13.982 -8.077 -28.284 1.00 93.69 215 ILE A CA 1
ATOM 1790 C C . ILE A 1 215 ? 13.571 -7.732 -29.710 1.00 93.69 215 ILE A C 1
ATOM 1792 O O . ILE A 1 215 ? 14.404 -7.693 -30.613 1.00 93.69 215 ILE A O 1
ATOM 1796 N N . THR A 1 216 ? 12.288 -7.454 -29.897 1.00 93.00 216 THR A N 1
ATOM 1797 C CA . THR A 1 216 ? 11.716 -7.023 -31.171 1.00 93.00 216 THR A CA 1
ATOM 1798 C C . THR A 1 216 ? 11.085 -5.648 -31.009 1.00 93.00 216 THR A C 1
ATOM 1800 O O . THR A 1 216 ? 10.372 -5.389 -30.037 1.00 93.00 216 THR A O 1
ATOM 1803 N N . LEU A 1 217 ? 11.328 -4.780 -31.991 1.00 92.81 217 LEU A N 1
ATOM 1804 C CA . LEU A 1 217 ? 10.659 -3.491 -32.140 1.00 92.81 217 LEU A CA 1
ATOM 1805 C C . LEU A 1 217 ? 9.707 -3.582 -33.333 1.00 92.81 217 LEU A C 1
ATOM 1807 O O . LEU A 1 217 ? 10.107 -4.033 -34.408 1.00 92.81 217 LEU A O 1
ATOM 1811 N N . LYS A 1 218 ? 8.447 -3.174 -33.163 1.00 92.44 218 LYS A N 1
ATOM 1812 C CA . LYS A 1 218 ? 7.478 -3.182 -34.265 1.00 92.44 218 LYS A CA 1
ATOM 1813 C C . LYS A 1 218 ? 7.642 -1.941 -35.135 1.00 92.44 218 LYS A C 1
ATOM 1815 O O . LYS A 1 218 ? 7.940 -0.851 -34.649 1.00 92.44 218 LYS A O 1
ATOM 1820 N N . ALA A 1 219 ? 7.407 -2.103 -36.434 1.00 91.06 219 ALA A N 1
ATOM 1821 C CA . ALA A 1 219 ? 7.415 -0.989 -37.374 1.00 91.06 219 ALA A CA 1
ATOM 1822 C C . ALA A 1 219 ? 6.384 0.079 -36.965 1.00 91.06 219 ALA A C 1
ATOM 1824 O O . ALA A 1 219 ? 5.232 -0.242 -36.682 1.00 91.06 219 ALA A O 1
ATOM 1825 N N . GLY A 1 220 ? 6.809 1.345 -36.947 1.00 90.62 220 GLY A N 1
ATOM 1826 C CA . GLY A 1 220 ? 5.974 2.488 -36.561 1.00 90.62 220 GLY A CA 1
ATOM 1827 C C . GLY A 1 220 ? 6.010 2.854 -35.072 1.00 90.62 220 GLY A C 1
ATOM 1828 O O . GLY A 1 220 ? 5.553 3.936 -34.723 1.00 90.62 220 GLY A O 1
ATOM 1829 N N . GLU A 1 221 ? 6.589 2.013 -34.209 1.00 92.06 221 GLU A N 1
ATOM 1830 C CA . GLU A 1 221 ? 6.693 2.280 -32.762 1.00 92.06 221 GLU A CA 1
ATOM 1831 C C . GLU A 1 221 ? 8.067 2.839 -32.341 1.00 92.06 221 GLU A C 1
ATOM 1833 O O . GLU A 1 221 ? 8.269 3.203 -31.184 1.00 92.06 221 GLU A O 1
ATOM 1838 N N . TYR A 1 222 ? 9.019 2.940 -33.272 1.00 91.75 222 TYR A N 1
ATOM 1839 C CA . TYR A 1 222 ? 10.347 3.504 -33.035 1.00 91.75 222 TYR A CA 1
ATOM 1840 C C . TYR A 1 222 ? 10.668 4.623 -34.029 1.00 91.75 222 TYR A C 1
ATOM 1842 O O . TYR A 1 222 ? 10.224 4.611 -35.178 1.00 91.75 222 TYR A O 1
ATOM 1850 N N . SER A 1 223 ? 11.492 5.575 -33.593 1.00 89.00 223 SER A N 1
ATOM 1851 C CA . SER A 1 223 ? 12.097 6.592 -34.455 1.00 89.00 223 SER A CA 1
ATOM 1852 C C . SER A 1 223 ? 13.599 6.364 -34.569 1.00 89.00 223 SER A C 1
ATOM 1854 O O . SER A 1 223 ? 14.282 6.051 -33.591 1.00 89.00 223 SER A O 1
ATOM 1856 N N . TRP A 1 224 ? 14.116 6.499 -35.783 1.00 83.88 224 TRP A N 1
ATOM 1857 C CA . TRP A 1 224 ? 15.548 6.479 -36.041 1.00 83.88 224 TRP A CA 1
ATOM 1858 C C . TRP A 1 224 ? 16.109 7.892 -35.875 1.00 83.88 224 TRP A C 1
ATOM 1860 O O . TRP A 1 224 ? 15.481 8.855 -36.321 1.00 83.88 224 TRP A O 1
ATOM 1870 N N . ARG A 1 225 ? 17.256 8.024 -35.199 1.00 74.94 225 ARG A N 1
ATOM 1871 C CA . ARG A 1 225 ? 17.945 9.312 -35.053 1.00 74.94 225 ARG A CA 1
ATOM 1872 C C . ARG A 1 225 ? 19.325 9.259 -35.690 1.00 74.94 225 ARG A C 1
ATOM 1874 O O . ARG A 1 225 ? 20.118 8.388 -35.345 1.00 74.94 225 ARG A O 1
ATOM 1881 N N . ASP A 1 226 ? 19.602 10.261 -36.516 1.00 66.19 226 ASP A N 1
ATOM 1882 C CA . ASP A 1 226 ? 20.913 10.523 -37.122 1.00 66.19 226 ASP A CA 1
ATOM 1883 C C . ASP A 1 226 ? 21.896 11.250 -36.188 1.00 66.19 226 ASP A C 1
ATOM 1885 O O . ASP A 1 226 ? 23.075 11.384 -36.499 1.00 66.19 226 ASP A O 1
ATOM 1889 N N . GLU A 1 227 ? 21.437 11.749 -35.037 1.00 66.19 227 GLU A N 1
ATOM 1890 C CA . GLU A 1 227 ? 22.291 12.511 -34.121 1.00 66.19 227 GLU A CA 1
ATOM 1891 C C . GLU A 1 227 ? 23.312 11.594 -33.411 1.00 66.19 227 GLU A C 1
ATOM 1893 O O . GLU A 1 227 ? 22.941 10.656 -32.699 1.00 66.19 227 GLU A O 1
ATOM 1898 N N . GLU A 1 228 ? 24.609 11.888 -33.579 1.00 63.91 228 GLU A N 1
ATOM 1899 C CA . GLU A 1 228 ? 25.748 11.118 -33.045 1.00 63.91 228 GLU A CA 1
ATOM 1900 C C . GLU A 1 228 ? 25.931 11.263 -31.519 1.00 63.91 228 GLU A C 1
ATOM 1902 O O . GLU A 1 228 ? 26.949 11.746 -31.022 1.00 63.91 228 GLU A O 1
ATOM 1907 N N . PHE A 1 229 ? 24.960 10.822 -30.719 1.00 70.19 229 PHE A N 1
ATOM 1908 C CA . PHE A 1 229 ? 25.165 10.720 -29.266 1.00 70.19 229 PHE A CA 1
ATOM 1909 C C . PHE A 1 229 ? 26.019 9.510 -28.872 1.00 70.19 229 PHE A C 1
ATOM 1911 O O . PHE A 1 229 ? 26.585 9.473 -27.778 1.00 70.19 229 PHE A O 1
ATOM 1918 N N . THR A 1 230 ? 26.092 8.496 -29.736 1.00 81.12 230 THR A N 1
ATOM 1919 C CA . THR A 1 230 ? 26.803 7.241 -29.480 1.00 81.12 230 THR A CA 1
ATOM 1920 C C . THR A 1 230 ? 27.662 6.857 -30.683 1.00 81.12 230 THR A C 1
ATOM 1922 O O . THR A 1 230 ? 27.448 7.331 -31.793 1.00 81.12 230 THR A O 1
ATOM 1925 N N . ARG A 1 231 ? 28.628 5.956 -30.469 1.00 83.94 231 ARG A N 1
ATOM 1926 C CA . ARG A 1 231 ? 29.470 5.386 -31.538 1.00 83.94 231 ARG A CA 1
ATOM 1927 C C . ARG A 1 231 ? 28.844 4.153 -32.207 1.00 83.94 231 ARG A C 1
ATOM 1929 O O . ARG A 1 231 ? 29.536 3.419 -32.907 1.00 83.94 231 ARG A O 1
ATOM 1936 N N . CYS A 1 232 ? 27.576 3.859 -31.921 1.00 84.12 232 CYS A N 1
ATOM 1937 C CA . CYS A 1 232 ? 26.882 2.697 -32.468 1.00 84.12 232 CYS A CA 1
ATOM 1938 C C . CYS A 1 232 ? 26.421 2.967 -33.907 1.00 84.12 232 CYS A C 1
ATOM 1940 O O . CYS A 1 232 ? 26.047 4.085 -34.240 1.00 84.12 232 CYS A O 1
ATOM 1942 N N . GLN A 1 233 ? 26.398 1.925 -34.744 1.00 87.88 233 GLN A N 1
ATOM 1943 C CA . GLN A 1 233 ? 25.975 2.022 -36.151 1.00 87.88 233 GLN A CA 1
ATOM 1944 C C . GLN A 1 233 ? 24.483 2.352 -36.314 1.00 87.88 233 GLN A C 1
ATOM 1946 O O . GLN A 1 233 ? 24.084 2.919 -37.325 1.00 87.88 233 GLN A O 1
ATOM 1951 N N .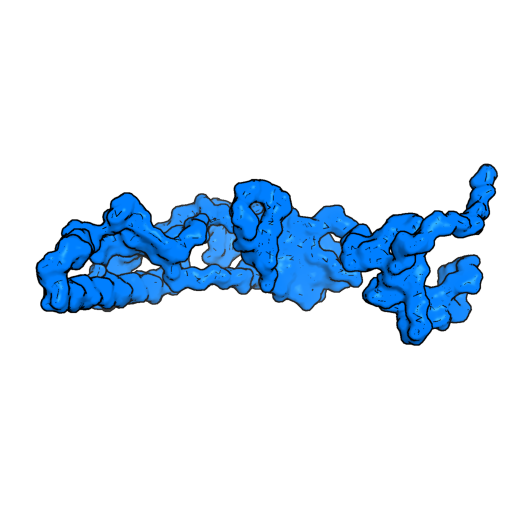 MET A 1 234 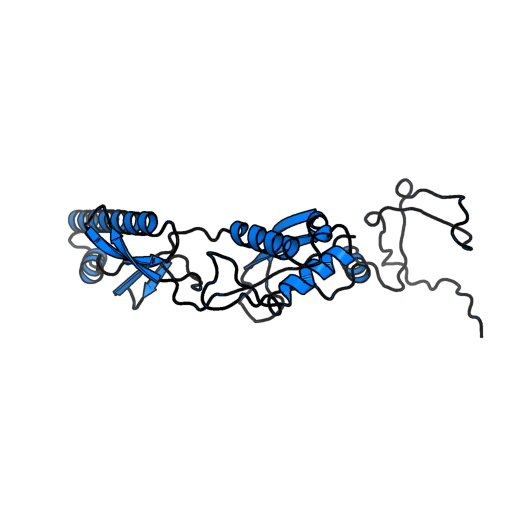? 23.650 1.966 -35.344 1.00 86.62 234 MET A N 1
ATOM 1952 C CA . MET A 1 234 ? 22.203 2.172 -35.375 1.00 86.62 234 MET A CA 1
ATOM 1953 C C . MET A 1 234 ? 21.738 2.756 -34.041 1.00 86.62 234 MET A C 1
ATOM 1955 O O . MET A 1 234 ? 22.028 2.188 -32.987 1.00 86.62 234 MET A O 1
ATOM 1959 N N . ASN A 1 235 ? 20.993 3.863 -34.092 1.00 88.88 235 ASN A N 1
ATOM 1960 C CA . ASN A 1 235 ? 20.410 4.519 -32.926 1.00 88.88 235 ASN A CA 1
ATOM 1961 C C . ASN A 1 235 ? 18.888 4.611 -33.084 1.00 88.88 235 ASN A C 1
ATOM 1963 O O . ASN A 1 235 ? 18.374 5.276 -33.986 1.00 88.88 235 ASN A O 1
ATOM 1967 N N . PHE A 1 236 ? 18.165 3.954 -32.181 1.00 88.50 236 PHE A N 1
ATOM 1968 C CA . PHE A 1 236 ? 16.706 3.959 -32.149 1.00 88.50 236 PHE A CA 1
ATOM 1969 C C . PHE A 1 236 ? 16.202 4.618 -30.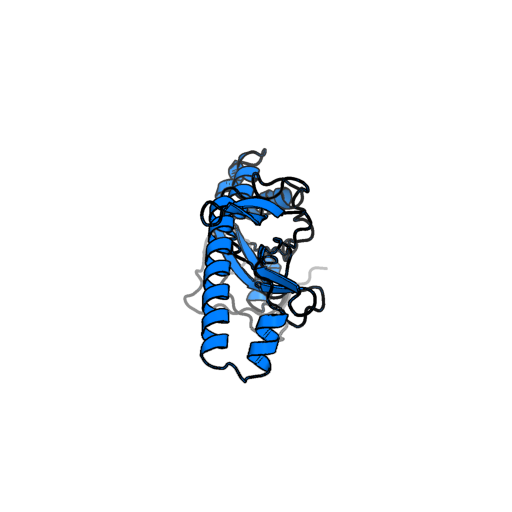867 1.00 88.50 236 PHE A C 1
ATOM 1971 O O . PHE A 1 236 ? 16.754 4.415 -29.787 1.00 88.50 236 PHE A O 1
ATOM 1978 N N . THR A 1 237 ? 15.136 5.404 -30.983 1.00 89.25 237 THR A N 1
ATOM 1979 C CA . THR A 1 237 ? 14.357 5.916 -29.853 1.00 89.25 237 THR A CA 1
ATOM 1980 C C . THR A 1 237 ? 12.997 5.238 -29.853 1.00 89.25 237 THR A C 1
ATOM 1982 O O . THR A 1 237 ? 12.281 5.279 -30.851 1.00 89.25 237 THR A O 1
ATOM 1985 N N . VAL A 1 238 ? 12.647 4.631 -28.725 1.00 91.50 238 VAL A N 1
ATOM 1986 C CA . VAL A 1 238 ? 11.400 3.893 -28.532 1.00 91.50 238 VAL A CA 1
ATOM 1987 C C . VAL A 1 238 ? 10.881 4.151 -27.124 1.00 91.50 238 VAL A C 1
ATOM 1989 O O . VAL A 1 238 ? 11.672 4.317 -26.186 1.00 91.50 238 VAL A O 1
ATOM 1992 N N . ASP A 1 239 ? 9.562 4.213 -26.977 1.00 90.06 239 ASP A N 1
ATOM 1993 C CA . ASP A 1 239 ? 8.946 4.260 -25.657 1.00 90.06 239 ASP A CA 1
ATOM 1994 C C . ASP A 1 239 ? 9.112 2.919 -24.941 1.00 90.06 239 ASP A C 1
ATOM 1996 O O . ASP A 1 239 ? 9.131 1.847 -25.543 1.00 90.06 239 ASP A O 1
ATOM 2000 N N . TYR A 1 240 ? 9.261 2.976 -23.620 1.00 87.00 240 TYR A N 1
ATOM 2001 C CA . TYR A 1 240 ? 9.629 1.797 -22.839 1.00 87.00 240 TYR A CA 1
ATOM 2002 C C . TYR A 1 240 ? 8.608 0.657 -22.943 1.00 87.00 240 TYR A C 1
ATOM 2004 O O . TYR A 1 240 ? 8.996 -0.481 -22.735 1.00 87.00 240 TYR A O 1
ATOM 2012 N N . ASP A 1 241 ? 7.334 0.941 -23.215 1.00 88.56 241 ASP A N 1
ATOM 2013 C CA . ASP A 1 241 ? 6.227 -0.012 -23.364 1.00 88.56 241 ASP A CA 1
ATOM 2014 C C . ASP A 1 241 ? 6.134 -0.666 -24.753 1.00 88.56 241 ASP A C 1
ATOM 2016 O O . ASP A 1 241 ? 5.432 -1.668 -24.898 1.00 88.56 241 ASP A O 1
ATOM 2020 N N . HIS A 1 242 ? 6.899 -0.174 -25.727 1.00 91.62 242 HIS A N 1
ATOM 2021 C CA . HIS A 1 242 ? 6.987 -0.704 -27.090 1.00 91.62 242 HIS A CA 1
ATOM 2022 C C . HIS A 1 242 ? 8.259 -1.541 -27.321 1.00 91.62 242 HIS A C 1
ATOM 2024 O O . HIS A 1 242 ? 8.828 -1.574 -28.412 1.00 91.62 242 HIS A O 1
ATOM 2030 N N . VAL A 1 243 ? 8.726 -2.229 -26.275 1.00 91.56 243 VAL A N 1
ATOM 2031 C CA . VAL A 1 243 ? 9.837 -3.187 -26.343 1.00 91.56 243 VAL A CA 1
ATOM 2032 C C . VAL A 1 243 ? 9.305 -4.571 -25.998 1.00 91.56 243 VAL A C 1
ATOM 2034 O O . VAL A 1 243 ? 8.832 -4.795 -24.883 1.00 91.56 243 VAL A O 1
ATOM 2037 N N . TYR A 1 244 ? 9.387 -5.504 -26.948 1.00 92.56 244 TYR A N 1
ATOM 2038 C CA . TYR A 1 244 ? 8.820 -6.845 -26.793 1.00 92.56 244 TYR A CA 1
ATOM 2039 C C . TYR A 1 244 ? 9.913 -7.906 -26.700 1.00 92.56 244 TYR A C 1
ATOM 2041 O O . TYR A 1 244 ? 10.856 -7.859 -27.492 1.00 92.56 244 TYR A O 1
ATOM 2049 N N . PRO A 1 245 ? 9.803 -8.878 -25.780 1.00 93.81 245 PRO A N 1
ATOM 2050 C CA . PRO A 1 245 ? 10.719 -10.005 -25.749 1.00 93.81 245 PRO A CA 1
ATOM 2051 C C . PRO A 1 245 ? 10.475 -10.924 -26.949 1.00 93.81 245 PRO A C 1
ATOM 2053 O O . PRO A 1 245 ? 9.333 -11.242 -27.281 1.00 93.81 245 PRO A O 1
ATOM 2056 N N . ASP A 1 246 ? 11.556 -11.390 -27.562 1.00 92.19 246 ASP A N 1
ATOM 2057 C CA . ASP A 1 246 ? 11.537 -12.525 -28.481 1.00 92.19 246 ASP A CA 1
ATOM 2058 C C . ASP A 1 246 ? 12.054 -13.748 -27.717 1.00 92.19 246 ASP A C 1
ATOM 2060 O O . ASP A 1 246 ? 13.255 -13.943 -27.515 1.00 92.19 246 ASP A O 1
ATOM 2064 N N . ASN A 1 247 ? 11.107 -14.518 -27.182 1.00 86.62 247 ASN A N 1
ATOM 2065 C CA . ASN A 1 247 ? 11.394 -15.637 -26.291 1.00 86.62 247 ASN A CA 1
ATOM 2066 C C . ASN A 1 247 ? 11.720 -16.941 -27.027 1.00 86.62 247 ASN A C 1
ATOM 2068 O O . ASN A 1 247 ? 12.293 -17.835 -26.398 1.00 86.62 247 ASN A O 1
ATOM 2072 N N . ASP A 1 248 ? 11.374 -17.031 -28.311 1.00 86.69 248 ASP A N 1
ATOM 2073 C CA . ASP A 1 248 ? 11.560 -18.226 -29.136 1.00 86.69 248 ASP A CA 1
ATOM 2074 C C . ASP A 1 248 ? 12.958 -18.257 -29.766 1.00 86.69 248 ASP A C 1
ATOM 2076 O O . ASP A 1 248 ? 13.512 -19.326 -30.046 1.00 86.69 248 ASP A O 1
ATOM 2080 N N . ASN A 1 249 ? 13.570 -17.085 -29.934 1.00 87.31 249 ASN A N 1
ATOM 2081 C CA . ASN A 1 249 ? 14.919 -16.964 -30.444 1.00 87.31 249 ASN A CA 1
ATOM 2082 C C . ASN A 1 249 ? 15.970 -17.281 -29.367 1.00 87.31 249 ASN A C 1
ATOM 2084 O O . ASN A 1 249 ? 16.151 -16.552 -28.392 1.00 87.31 249 ASN A O 1
ATOM 2088 N N . ASN A 1 250 ? 16.704 -18.374 -29.578 1.00 86.12 250 ASN A N 1
ATOM 2089 C CA . ASN A 1 250 ? 17.820 -18.801 -28.728 1.00 86.12 250 ASN A CA 1
ATOM 2090 C C . ASN A 1 250 ? 19.185 -18.657 -29.427 1.00 86.12 250 ASN A C 1
ATOM 2092 O O . ASN A 1 250 ? 20.175 -19.232 -28.974 1.00 86.12 250 ASN A O 1
ATOM 2096 N N . ALA A 1 251 ? 19.251 -17.927 -30.545 1.00 90.25 251 ALA A N 1
ATOM 2097 C CA . ALA A 1 251 ? 20.502 -17.700 -31.255 1.00 90.25 251 ALA A CA 1
ATOM 2098 C C . ALA A 1 251 ? 21.457 -16.825 -30.430 1.00 90.25 251 ALA A C 1
ATOM 2100 O O . ALA A 1 251 ? 21.036 -15.988 -29.631 1.00 90.25 251 ALA A O 1
ATOM 2101 N N . ILE A 1 252 ? 22.759 -16.984 -30.653 1.00 88.44 252 ILE A N 1
ATOM 2102 C CA . ILE A 1 252 ? 23.783 -16.120 -30.062 1.00 88.44 252 ILE A CA 1
ATOM 2103 C C . ILE A 1 252 ? 24.243 -15.149 -31.145 1.00 88.44 252 ILE A C 1
ATOM 2105 O O . ILE A 1 252 ? 24.676 -15.570 -32.217 1.00 88.44 252 ILE A O 1
ATOM 2109 N N . SER A 1 253 ? 24.134 -13.849 -30.869 1.00 88.62 253 SER A N 1
ATOM 2110 C CA . SER A 1 253 ? 24.633 -12.810 -31.772 1.00 88.62 253 SER A CA 1
ATOM 2111 C C . SER A 1 253 ? 26.163 -12.894 -31.891 1.00 88.62 253 SER A C 1
ATOM 2113 O O . SER A 1 253 ? 26.825 -13.175 -30.885 1.00 88.62 253 SER A O 1
ATOM 2115 N N . PRO A 1 254 ? 26.758 -12.656 -33.074 1.00 91.12 254 PRO A N 1
ATOM 2116 C CA . PRO A 1 254 ? 28.209 -12.628 -33.229 1.00 91.12 254 PRO A CA 1
ATOM 2117 C C . PRO A 1 254 ? 28.810 -11.465 -32.425 1.00 91.12 254 PRO A C 1
ATOM 2119 O O . PRO A 1 254 ? 28.780 -10.309 -32.843 1.00 91.12 254 PRO A O 1
ATOM 2122 N N . MET A 1 255 ? 29.348 -11.771 -31.244 1.00 89.81 255 MET A N 1
ATOM 2123 C CA . MET A 1 255 ? 29.987 -10.796 -30.360 1.00 89.81 255 MET A CA 1
ATOM 2124 C C . MET A 1 255 ? 31.482 -10.687 -30.668 1.00 89.81 255 MET A C 1
ATOM 2126 O O . MET A 1 255 ? 32.172 -11.696 -30.807 1.00 89.81 255 MET A O 1
ATOM 2130 N N . ILE A 1 256 ? 31.995 -9.458 -30.728 1.00 91.06 256 ILE A N 1
ATOM 2131 C CA . ILE A 1 256 ? 33.436 -9.203 -30.817 1.00 91.06 256 ILE A CA 1
ATOM 2132 C C . ILE A 1 256 ? 34.024 -9.358 -29.413 1.00 91.06 256 ILE A C 1
ATOM 2134 O O . ILE A 1 256 ? 33.663 -8.611 -28.504 1.00 91.06 256 ILE A O 1
ATOM 2138 N N . ILE A 1 257 ? 34.926 -10.323 -29.238 1.00 89.12 257 ILE A N 1
ATOM 2139 C CA . ILE A 1 257 ? 35.647 -10.548 -27.981 1.00 89.12 257 ILE A CA 1
ATOM 2140 C C . ILE A 1 257 ? 37.061 -9.994 -28.159 1.00 89.12 257 ILE A C 1
ATOM 2142 O O . ILE A 1 257 ? 37.835 -10.519 -28.957 1.00 89.12 257 ILE A O 1
ATOM 2146 N N . ALA A 1 258 ? 37.383 -8.921 -27.440 1.00 87.75 258 ALA A N 1
ATOM 2147 C CA . ALA A 1 258 ? 38.754 -8.438 -27.324 1.00 87.75 258 ALA A CA 1
ATOM 2148 C C . ALA A 1 258 ? 39.444 -9.190 -26.177 1.00 87.75 258 ALA A C 1
ATOM 2150 O O . ALA A 1 258 ? 38.873 -9.294 -25.089 1.00 87.75 258 ALA A O 1
ATOM 2151 N N . ALA A 1 259 ? 40.625 -9.740 -26.453 1.00 74.75 259 ALA A N 1
ATOM 2152 C CA . ALA A 1 259 ? 41.480 -10.407 -25.474 1.00 74.75 259 ALA A CA 1
ATOM 2153 C C . ALA A 1 259 ? 42.496 -9.428 -24.877 1.00 74.75 259 ALA A C 1
ATOM 2155 O O . ALA A 1 259 ? 42.935 -8.521 -25.624 1.00 74.75 259 ALA A O 1
#

Foldseek 3Di:
DWAKKWFDDADDDPQWDWDQAPPPRAIAIAGPAPCRRVVNPVLVVVLVVVVVVLVVCCVVCVPDPVSVVCVVQADSNQEHEDDRRDPDQWDDDPVRNHTYHHPDDPDPPLVVVQLLVLCCPDPNNVLSVQFPDKDWDWDDDPDDDPVRDIDIIIITIGPDPVSLVSSVVSQCDFADRVRPDDDGTDNRNVGIDSSPDDPVNVLCVVQVNDPPFDKDADPPQKDWDPDPPDPDPTDIDGDSVRIHTPPVDPDDDDDDDDD

Sequence (259 aa):
MVSAGYMYYQDKTSDLTYVTSRIDNTRYLVRNLPDKQNACDMLAKIKQNMIILCNHLLKTYPSDENVDRLKRKFDPSQITETSRGEKNTSYTINKGEKIVLCLRARDGNERLEAVKEKVKNGDKHYYVKSLASTETIRKRTLYWFDNKKQYQFIKFSFTHKSGFYAYKNVFDEPFFIRNINKVHPFDFKHAMYQTNIQPVLLNMHKQDIKGCGWITLKAGEYSWRDEEFTRCQMNFTVDYDHVYPDNDNNAISPMIIAA

pLDDT: mean 74.09, std 15.61, range [31.81, 93.81]

InterPro domains:
  IPR012337 Ribonuclease H-like superfamily [SSF53098] (115-253)
  IPR050240 DNA polymerase type-B [PTHR10322] (103-255)

Solvent-accessible surface area (backbone atoms only — not comparable to full-atom values): 15814 Å² total; per-residue (Å²): 116,71,54,54,36,36,45,62,90,80,64,90,72,87,46,63,38,80,39,68,19,88,81,75,70,46,77,30,47,26,48,77,52,97,60,32,63,60,55,27,37,48,52,50,51,51,42,54,53,52,52,53,50,52,54,49,45,43,70,75,40,71,84,40,68,67,46,54,50,44,64,77,48,62,53,79,84,35,54,33,50,50,57,89,49,56,90,64,61,57,53,57,46,82,92,40,67,28,42,32,38,54,90,68,81,88,74,71,64,71,59,53,55,47,53,53,50,53,40,47,76,40,103,51,40,81,41,57,77,26,60,69,48,77,46,82,44,76,46,64,68,94,66,76,95,61,86,84,48,72,43,74,26,52,38,44,31,21,64,41,71,69,31,45,50,55,53,48,55,61,37,60,44,63,45,68,37,90,98,76,35,92,86,56,55,50,69,39,60,87,20,61,35,65,76,84,59,53,69,67,61,52,47,26,66,74,53,64,41,56,97,91,50,47,68,48,72,59,90,86,59,56,45,80,52,89,73,81,85,60,94,62,97,75,50,79,49,62,57,85,88,58,56,40,49,36,84,85,63,81,79,80,77,93,74,90,80,85,131